Protein AF-A0A7S2AKZ2-F1 (afdb_monomer)

Organism: NCBI:txid327968

pLDDT: mean 76.9, std 21.99, range [32.88, 98.56]

Secondary structure (DSSP, 8-state):
----PPPPPPPPP--------THHHHHHHHHHHHHHHHHHHHHHTT--S-------------HHHHHHHHHHHHHHHHHHHHHHHHHTT--HHHHHT---TTS--HHHHHHHHTT-PPPP--TTHHHHHHHHSTTHHHHHHTSTT--HHHHHHHHHHHHHHHHHT-SSPPTTHHHHHHHHHHTHIIIIISS-TTTHHHHH-SS-SSSEEHHHHHHHH-HHHHHHHHHHHHHH-SS-SSEE-HHHHHHHHHHHHHHHHH-GGG-SS-TT--HHHHHHHHHTTTS---PPP----HHHHHHHHHHHHHHHHHHHHHHHHHHGGGSSS-----------------

Radius of gyration: 33.52 Å; Cα contacts (8 Å, |Δi|>4): 260; chains: 1; bounding box: 117×99×99 Å

Mean predicted aligned error: 13.99 Å

InterPro domains:
  IPR002048 EF-hand domain [PS50222] (228-255)
  IPR002048 EF-hand domain [SM00054] (192-220)
  IPR002048 EF-hand domain [SM00054] (224-252)
  IPR011992 EF-hand domain pair [SSF47473] (196-253)
  IPR018247 EF-Hand 1, calcium-binding site [PS00018] (233-245)

Structure (mmCIF, N/CA/C/O backbone):
data_AF-A0A7S2AKZ2-F1
#
_entry.id   AF-A0A7S2AKZ2-F1
#
loop_
_atom_site.group_PDB
_atom_site.id
_atom_site.type_symbol
_atom_site.label_atom_id
_atom_site.label_alt_id
_atom_site.label_comp_id
_atom_site.label_asym_id
_atom_site.label_entity_id
_atom_site.label_seq_id
_atom_site.pdbx_PDB_ins_code
_atom_site.Cartn_x
_atom_site.Cartn_y
_atom_site.Cartn_z
_atom_site.occupancy
_atom_site.B_iso_or_equiv
_atom_site.auth_seq_id
_atom_site.auth_comp_id
_atom_site.auth_asym_id
_atom_site.auth_atom_id
_atom_site.pdbx_PDB_model_num
ATOM 1 N N . GLU A 1 1 ? 21.489 29.785 37.209 1.00 46.41 1 GLU A N 1
ATOM 2 C CA . GLU A 1 1 ? 22.166 29.679 35.900 1.00 46.41 1 GLU A CA 1
ATOM 3 C C . GLU A 1 1 ? 21.163 29.956 34.793 1.00 46.41 1 GLU A C 1
ATOM 5 O O . GLU A 1 1 ? 20.284 29.138 34.561 1.00 46.41 1 GLU A O 1
ATOM 10 N N . SER A 1 2 ? 21.226 31.135 34.171 1.00 36.41 2 SER A N 1
ATOM 11 C CA . SER A 1 2 ? 20.468 31.408 32.947 1.00 36.41 2 SER A CA 1
ATOM 12 C C . SER A 1 2 ? 21.233 30.811 31.769 1.00 36.41 2 SER A C 1
ATOM 14 O O . SER A 1 2 ? 22.384 31.179 31.531 1.00 36.41 2 SER A O 1
ATOM 16 N N . GLN A 1 3 ? 20.619 29.871 31.058 1.00 48.78 3 GLN A N 1
ATOM 17 C CA . GLN A 1 3 ? 21.220 29.250 29.884 1.00 48.78 3 GLN A CA 1
ATOM 18 C C . GLN A 1 3 ? 21.248 30.255 28.724 1.00 48.78 3 GLN A C 1
ATOM 20 O O . GLN A 1 3 ? 20.207 30.691 28.237 1.00 48.78 3 GLN A O 1
ATOM 25 N N . ASN A 1 4 ? 22.460 30.627 28.308 1.00 50.19 4 ASN A N 1
ATOM 26 C CA . ASN A 1 4 ? 22.728 31.342 27.064 1.00 50.19 4 ASN A CA 1
ATOM 27 C C . ASN A 1 4 ? 22.433 30.407 25.887 1.00 50.19 4 ASN A C 1
ATOM 29 O O . ASN A 1 4 ? 23.239 29.527 25.582 1.00 50.19 4 ASN A O 1
ATOM 33 N N . LEU A 1 5 ? 21.291 30.595 25.227 1.00 56.09 5 LEU A N 1
ATOM 34 C CA . LEU A 1 5 ? 21.043 29.995 23.920 1.00 56.09 5 LEU A CA 1
ATOM 35 C C . LEU A 1 5 ? 21.721 30.839 22.827 1.00 56.09 5 LEU A C 1
ATOM 37 O O . LEU A 1 5 ? 21.679 32.072 22.898 1.00 56.09 5 LEU A O 1
ATOM 41 N N . PRO A 1 6 ? 22.360 30.205 21.829 1.00 59.66 6 PRO A N 1
ATOM 42 C CA . PRO A 1 6 ? 22.977 30.913 20.716 1.00 59.66 6 PRO A CA 1
ATOM 43 C C . PRO A 1 6 ? 21.916 31.608 19.841 1.00 59.66 6 PRO A C 1
ATOM 45 O O . PRO A 1 6 ? 20.784 31.126 19.743 1.00 59.66 6 PRO A O 1
ATOM 48 N N . PRO A 1 7 ? 22.266 32.736 19.196 1.00 64.88 7 PRO A N 1
ATOM 49 C CA . PRO A 1 7 ? 21.349 33.454 18.321 1.00 64.88 7 PRO A CA 1
ATOM 50 C C . PRO A 1 7 ? 20.981 32.614 17.085 1.00 64.88 7 PRO A C 1
ATOM 52 O O . PRO A 1 7 ? 21.803 31.822 16.611 1.00 64.88 7 PRO A O 1
ATOM 55 N N . PRO A 1 8 ? 19.762 32.790 16.544 1.00 58.50 8 PRO A N 1
ATOM 56 C CA . PRO A 1 8 ? 19.315 32.073 15.358 1.00 58.50 8 PRO A CA 1
ATOM 57 C C . PRO A 1 8 ? 20.174 32.428 14.131 1.00 58.50 8 PRO A C 1
ATOM 59 O O . PRO A 1 8 ? 20.676 33.553 14.031 1.00 58.50 8 PRO A O 1
ATOM 62 N N . PRO A 1 9 ? 20.347 31.487 13.186 1.00 59.38 9 PRO A N 1
ATOM 63 C CA . PRO A 1 9 ? 21.118 31.727 11.975 1.00 59.38 9 PRO A CA 1
ATOM 64 C C . PRO A 1 9 ? 20.458 32.797 11.085 1.00 59.38 9 PRO A C 1
ATOM 66 O O . PRO A 1 9 ? 19.234 32.953 11.098 1.00 59.38 9 PRO A O 1
ATOM 69 N N . PRO A 1 10 ? 21.254 33.541 10.296 1.00 55.78 10 PRO A N 1
ATOM 70 C CA . PRO A 1 10 ? 20.742 34.570 9.400 1.00 55.78 10 PRO A CA 1
ATOM 71 C C . PRO A 1 10 ? 19.879 33.962 8.286 1.00 55.78 10 PRO A C 1
ATOM 73 O O . PRO A 1 10 ? 20.243 32.951 7.685 1.00 55.78 10 PRO A O 1
ATOM 76 N N . ASN A 1 11 ? 18.746 34.614 8.003 1.00 50.28 11 ASN A N 1
ATOM 77 C CA . ASN A 1 11 ? 17.820 34.255 6.929 1.00 50.28 11 ASN A CA 1
ATOM 78 C C . ASN A 1 11 ? 18.554 34.111 5.588 1.00 50.28 11 ASN A C 1
ATOM 80 O O . ASN A 1 11 ? 19.129 35.074 5.075 1.00 50.28 11 ASN A O 1
ATOM 84 N N . LEU A 1 12 ? 18.499 32.911 5.008 1.00 51.00 12 LEU A N 1
ATOM 85 C CA . LEU A 1 12 ? 18.912 32.674 3.629 1.00 51.00 12 LEU A CA 1
ATOM 86 C C . LEU A 1 12 ? 17.917 33.352 2.669 1.00 51.00 12 LEU A C 1
ATOM 88 O O . LEU A 1 12 ? 16.710 33.323 2.921 1.00 51.00 12 LEU A O 1
ATOM 92 N N . PRO A 1 13 ? 18.393 33.962 1.568 1.00 41.06 13 PRO A N 1
ATOM 93 C CA . PRO A 1 13 ? 17.526 34.633 0.611 1.00 41.06 13 PRO A CA 1
ATOM 94 C C . PRO A 1 13 ? 16.577 33.633 -0.057 1.00 41.06 13 PRO A C 1
ATOM 96 O O . PRO A 1 13 ? 17.005 32.605 -0.588 1.00 41.06 13 PRO A O 1
ATOM 99 N N . SER A 1 14 ? 15.284 33.960 -0.041 1.00 38.94 14 SER A N 1
ATOM 100 C CA . SER A 1 14 ? 14.228 33.231 -0.738 1.00 38.94 14 SER A CA 1
ATOM 101 C C . SER A 1 14 ? 14.559 33.145 -2.226 1.00 38.94 14 SER A C 1
ATOM 103 O O . SER A 1 14 ? 14.559 34.149 -2.941 1.00 38.94 14 SER A O 1
ATOM 105 N N . ARG A 1 15 ? 14.857 31.936 -2.693 1.00 34.75 15 ARG A N 1
ATOM 106 C CA . ARG A 1 15 ? 15.076 31.645 -4.107 1.00 34.75 15 ARG A CA 1
ATOM 107 C C . ARG A 1 15 ? 13.705 31.584 -4.782 1.00 34.75 15 ARG A C 1
ATOM 109 O O . ARG A 1 15 ? 12.921 30.689 -4.482 1.00 34.75 15 ARG A O 1
ATOM 116 N N . GLU A 1 16 ? 13.400 32.546 -5.650 1.00 35.00 16 GLU A N 1
ATOM 117 C CA . GLU A 1 16 ? 12.184 32.509 -6.469 1.00 35.00 16 GLU A CA 1
ATOM 118 C C . GLU A 1 16 ? 12.159 31.232 -7.333 1.00 35.00 16 GLU A C 1
ATOM 120 O O . GLU A 1 16 ? 13.166 30.915 -7.984 1.00 35.00 16 GLU A O 1
ATOM 125 N N . PRO A 1 17 ? 11.039 30.487 -7.373 1.00 39.09 17 PRO A N 1
ATOM 126 C CA . PRO A 1 17 ? 10.921 29.318 -8.226 1.00 39.09 17 PRO A CA 1
ATOM 127 C C . PRO A 1 17 ? 10.752 29.775 -9.677 1.00 39.09 17 PRO A C 1
ATOM 129 O O . PRO A 1 17 ? 9.689 30.214 -10.112 1.00 39.09 17 PRO A O 1
ATOM 132 N N . THR A 1 18 ? 11.831 29.657 -10.443 1.00 38.34 18 THR A N 1
ATOM 133 C CA . THR A 1 18 ? 11.814 29.801 -11.897 1.00 38.34 18 THR A CA 1
ATOM 134 C C . THR A 1 18 ? 11.277 28.512 -12.523 1.00 38.34 18 THR A C 1
ATOM 136 O O . THR A 1 18 ? 11.811 27.430 -12.304 1.00 38.34 18 THR A O 1
ATOM 139 N N . HIS A 1 19 ? 10.215 28.660 -13.321 1.00 37.34 19 HIS A N 1
ATOM 140 C CA . HIS A 1 19 ? 9.590 27.653 -14.187 1.00 37.34 19 HIS A CA 1
ATOM 141 C C . HIS A 1 19 ? 9.007 26.400 -13.509 1.00 37.34 19 HIS A C 1
ATOM 143 O O . HIS A 1 19 ? 9.625 25.341 -13.435 1.00 37.34 19 HIS A O 1
ATOM 149 N N . THR A 1 20 ? 7.719 26.471 -13.168 1.00 36.19 20 THR A N 1
ATOM 150 C CA . THR A 1 20 ? 6.851 25.289 -13.103 1.00 36.19 20 THR A CA 1
ATOM 151 C C . THR A 1 20 ? 6.686 24.694 -14.510 1.00 36.19 20 THR A C 1
ATOM 153 O O . THR A 1 20 ? 6.258 25.398 -15.429 1.00 36.19 20 THR A O 1
ATOM 156 N N . PRO A 1 21 ? 7.006 23.406 -14.737 1.00 40.59 21 PRO A N 1
ATOM 157 C CA . PRO A 1 21 ? 6.789 22.794 -16.036 1.00 40.59 21 PRO A CA 1
ATOM 158 C C . PRO A 1 21 ? 5.290 22.534 -16.224 1.00 40.59 21 PRO A C 1
ATOM 160 O O . PRO A 1 21 ? 4.648 21.856 -15.423 1.00 40.59 21 PRO A O 1
ATOM 163 N N . PHE A 1 22 ? 4.747 23.042 -17.330 1.00 32.88 22 PHE A N 1
ATOM 164 C CA . PHE A 1 22 ? 3.360 22.864 -17.791 1.00 32.88 22 PHE A CA 1
ATOM 165 C C . PHE A 1 22 ? 2.876 21.390 -17.793 1.00 32.88 22 PHE A C 1
ATOM 167 O O . PHE A 1 22 ? 1.675 21.135 -17.771 1.00 32.88 22 PHE A O 1
ATOM 174 N N . MET A 1 23 ? 3.796 20.414 -17.782 1.00 35.03 23 MET A N 1
ATOM 175 C CA . MET A 1 23 ? 3.503 18.973 -17.729 1.00 35.03 23 MET A CA 1
ATOM 176 C C . MET A 1 23 ? 2.947 18.483 -16.382 1.00 35.03 23 MET A C 1
ATOM 178 O O . MET A 1 23 ? 2.150 17.549 -16.367 1.00 35.03 23 MET A O 1
ATOM 182 N N . THR A 1 24 ? 3.312 19.098 -15.254 1.00 40.09 24 THR A N 1
ATOM 183 C CA . THR A 1 24 ? 2.878 18.634 -13.922 1.00 40.09 24 THR A CA 1
ATOM 184 C C . THR A 1 24 ? 1.382 18.855 -13.690 1.00 40.09 24 THR A C 1
ATOM 186 O O . THR A 1 24 ? 0.753 18.109 -12.948 1.00 40.09 24 THR A O 1
ATOM 189 N N . ILE A 1 25 ? 0.795 19.845 -14.367 1.00 39.22 25 ILE A N 1
ATOM 190 C CA . ILE A 1 25 ? -0.621 20.208 -14.230 1.00 39.22 25 ILE A CA 1
ATOM 191 C C . ILE A 1 25 ? -1.536 19.130 -14.840 1.00 39.22 25 ILE A C 1
ATOM 193 O O . ILE A 1 25 ? -2.585 18.836 -14.276 1.00 39.22 25 ILE A O 1
ATOM 197 N N . ARG A 1 26 ? -1.128 18.492 -15.946 1.00 39.91 26 ARG A N 1
ATOM 198 C CA . ARG A 1 26 ? -1.956 17.497 -16.658 1.00 39.91 26 ARG A CA 1
ATOM 199 C C . ARG A 1 26 ? -1.934 16.112 -16.007 1.00 39.91 26 ARG A C 1
ATOM 201 O O . ARG A 1 26 ? -2.972 15.488 -15.861 1.00 39.91 26 ARG A O 1
ATOM 208 N N . ILE A 1 27 ? -0.783 15.685 -15.476 1.00 41.81 27 ILE A N 1
ATOM 209 C CA . ILE A 1 27 ? -0.675 14.448 -14.671 1.00 41.81 27 ILE A CA 1
ATOM 210 C C . ILE A 1 27 ? -1.597 14.509 -13.450 1.00 41.81 27 ILE A C 1
ATOM 212 O O . ILE A 1 27 ? -2.225 13.523 -13.065 1.00 41.81 27 ILE A O 1
ATOM 216 N N . GLN A 1 28 ? -1.689 15.692 -12.848 1.00 46.81 28 GLN A N 1
ATOM 217 C CA . GLN A 1 28 ? -2.571 15.930 -11.719 1.00 46.81 28 GLN A CA 1
ATOM 218 C C . GLN A 1 28 ? -4.037 15.928 -12.123 1.00 46.81 28 GLN A C 1
ATOM 220 O O . GLN A 1 28 ? -4.838 15.451 -11.335 1.00 46.81 28 GLN A O 1
ATOM 225 N N . ALA A 1 29 ? -4.388 16.385 -13.327 1.00 42.72 29 ALA A N 1
ATOM 226 C CA . ALA A 1 29 ? -5.755 16.319 -13.835 1.00 42.72 29 ALA A CA 1
ATOM 227 C C . ALA A 1 29 ? -6.227 14.866 -14.013 1.00 42.72 29 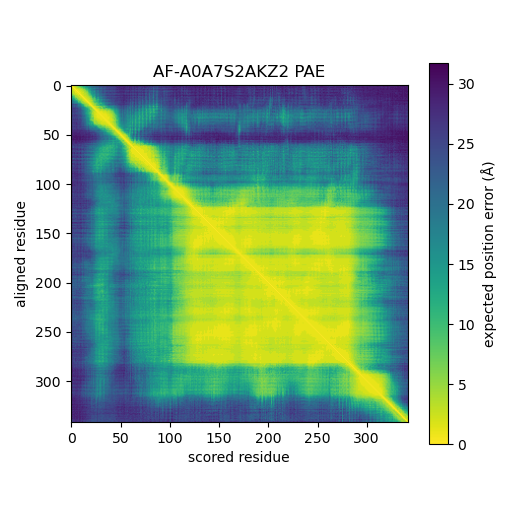ALA A C 1
ATOM 229 O O . ALA A 1 29 ? -7.249 14.516 -13.434 1.00 42.72 29 ALA A O 1
ATOM 230 N N . ALA A 1 30 ? -5.441 14.002 -14.665 1.00 43.38 30 ALA A N 1
ATOM 231 C CA . ALA A 1 30 ? -5.752 12.580 -14.856 1.00 43.38 30 ALA A CA 1
ATOM 232 C C . ALA A 1 30 ? -5.901 11.802 -13.534 1.00 43.38 30 ALA A C 1
ATOM 234 O O . ALA A 1 30 ? -6.875 11.083 -13.307 1.00 43.38 30 ALA A O 1
ATOM 235 N N . VAL A 1 31 ? -4.952 11.958 -12.604 1.00 48.06 31 VAL A N 1
ATOM 236 C CA . VAL A 1 31 ? -5.021 11.267 -11.303 1.00 48.06 31 VAL A CA 1
ATOM 237 C C . VAL A 1 31 ? -6.159 11.820 -10.462 1.00 48.06 31 VAL A C 1
ATOM 239 O O . VAL A 1 31 ? -6.907 11.052 -9.860 1.00 48.06 31 VAL A O 1
ATOM 242 N N . LYS A 1 32 ? -6.343 13.143 -10.468 1.00 48.34 32 LYS A N 1
ATOM 243 C CA . LYS A 1 32 ? -7.481 13.778 -9.817 1.00 48.34 32 LYS A CA 1
ATOM 244 C C . LYS A 1 32 ? -8.782 13.313 -10.449 1.00 48.34 32 LYS A C 1
ATOM 246 O O . LYS A 1 32 ? -9.699 13.072 -9.690 1.00 48.34 32 LYS A O 1
ATOM 251 N N . ALA A 1 33 ? -8.877 13.094 -11.757 1.00 45.31 33 ALA A N 1
ATOM 252 C CA . ALA A 1 33 ? -10.057 12.541 -12.416 1.00 45.31 33 ALA A CA 1
ATOM 253 C C . ALA A 1 33 ? -10.333 11.094 -11.979 1.00 45.31 33 ALA A C 1
ATOM 255 O O . ALA A 1 33 ? -11.455 10.791 -11.591 1.00 45.31 33 ALA A O 1
ATOM 256 N N . ALA A 1 34 ? -9.323 10.221 -11.925 1.00 46.84 34 ALA A N 1
ATOM 257 C CA . ALA A 1 34 ? -9.483 8.841 -11.454 1.00 46.84 34 ALA A CA 1
ATOM 258 C C . ALA A 1 34 ? -9.872 8.756 -9.961 1.00 46.84 34 ALA A C 1
ATOM 260 O O . ALA A 1 34 ? -10.745 7.972 -9.571 1.00 46.84 34 ALA A O 1
ATOM 261 N N . VAL A 1 35 ? -9.258 9.593 -9.117 1.00 48.19 35 VAL A N 1
ATOM 262 C CA . VAL A 1 35 ? -9.577 9.709 -7.684 1.00 48.19 35 VAL A CA 1
ATOM 263 C C . VAL A 1 35 ? -10.948 10.361 -7.487 1.00 48.19 35 VAL A C 1
ATOM 265 O O . VAL A 1 35 ? -11.751 9.866 -6.703 1.00 48.19 35 VAL A O 1
ATOM 268 N N . THR A 1 36 ? -11.265 11.417 -8.237 1.00 47.28 36 THR A N 1
ATOM 269 C CA . THR A 1 36 ? -12.548 12.135 -8.165 1.00 47.28 36 THR A CA 1
ATOM 270 C C . THR A 1 36 ? -13.684 11.273 -8.694 1.00 47.28 36 THR A C 1
ATOM 272 O O . THR A 1 36 ? -14.733 11.264 -8.074 1.00 47.28 36 THR A O 1
ATOM 275 N N . ALA A 1 37 ? -13.486 10.468 -9.740 1.00 45.72 37 ALA A N 1
ATOM 276 C CA . ALA A 1 37 ? -14.465 9.479 -10.191 1.00 45.72 37 ALA A CA 1
ATOM 277 C C . ALA A 1 37 ? -14.724 8.424 -9.104 1.00 45.72 37 ALA A C 1
ATOM 279 O O . ALA A 1 37 ? -15.875 8.095 -8.828 1.00 45.72 37 ALA A O 1
ATOM 280 N N . SER A 1 38 ? -13.673 7.967 -8.413 1.00 45.75 38 SER A N 1
ATOM 281 C CA . SER A 1 38 ? -13.802 7.033 -7.284 1.00 45.75 38 SER A CA 1
ATOM 282 C C . SER A 1 38 ? -14.542 7.651 -6.083 1.00 45.75 38 SER A C 1
ATOM 284 O O . SER A 1 38 ? -15.278 6.949 -5.393 1.00 45.75 38 SER A O 1
ATOM 286 N N . VAL A 1 39 ? -14.385 8.959 -5.842 1.00 44.19 39 VAL A N 1
ATOM 287 C CA . VAL A 1 39 ? -15.055 9.703 -4.756 1.00 44.19 39 VAL A CA 1
ATOM 288 C C . VAL A 1 39 ? -16.489 10.117 -5.132 1.00 44.19 39 VAL A C 1
ATOM 290 O O . VAL A 1 39 ? -17.394 10.003 -4.309 1.00 44.19 39 VAL A O 1
ATOM 293 N N . LEU A 1 40 ? -16.737 1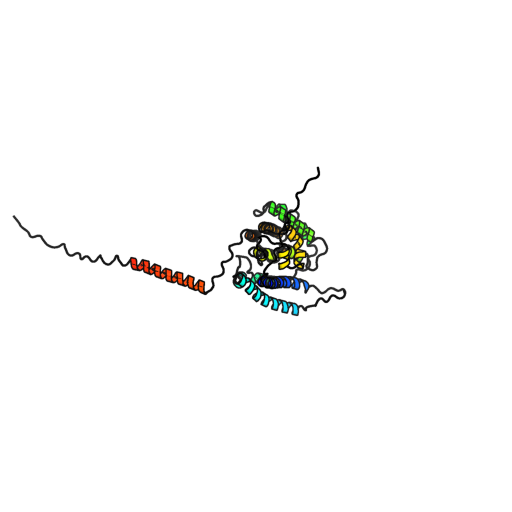0.549 -6.372 1.00 40.59 40 LEU A N 1
ATOM 294 C CA . LEU A 1 40 ? -18.054 10.962 -6.879 1.00 40.59 40 LEU A CA 1
ATOM 295 C C . LEU A 1 40 ? -19.011 9.777 -7.019 1.00 40.59 40 LEU A C 1
ATOM 297 O O . LEU A 1 40 ? -20.172 9.899 -6.631 1.00 40.59 40 LEU A O 1
ATOM 301 N N . LEU A 1 41 ? -18.527 8.615 -7.473 1.00 42.00 41 LEU A N 1
ATOM 302 C CA . LEU A 1 41 ? -19.317 7.377 -7.478 1.00 42.00 41 LEU A CA 1
ATOM 303 C C . LEU A 1 41 ? -19.755 6.966 -6.059 1.00 42.00 41 LEU A C 1
ATOM 305 O O . LEU A 1 41 ? -20.794 6.329 -5.900 1.00 42.00 41 LEU A O 1
ATOM 309 N N . GLY A 1 42 ? -19.014 7.382 -5.025 1.00 43.19 42 GLY A N 1
ATOM 310 C CA . GLY A 1 42 ? -19.407 7.215 -3.626 1.00 43.19 42 GLY A CA 1
ATOM 311 C C . GLY A 1 42 ? -20.515 8.172 -3.160 1.00 43.19 42 GLY A C 1
ATOM 312 O O . GLY A 1 42 ? -21.326 7.793 -2.321 1.00 43.19 42 GLY A O 1
ATOM 313 N N . ASN A 1 43 ? -20.599 9.387 -3.711 1.00 39.09 43 ASN A N 1
ATOM 314 C CA . ASN A 1 43 ? -21.532 10.422 -3.239 1.00 39.09 43 ASN A CA 1
ATOM 315 C C . ASN A 1 43 ? -22.916 10.387 -3.915 1.00 39.09 43 ASN A C 1
ATOM 317 O O . ASN A 1 43 ? -23.883 10.871 -3.331 1.00 39.09 43 ASN A O 1
ATOM 321 N N . ILE A 1 44 ? -23.045 9.825 -5.122 1.00 41.69 44 ILE A N 1
ATOM 322 C CA . ILE A 1 44 ? -24.301 9.877 -5.901 1.00 41.69 44 ILE A CA 1
ATOM 323 C C . ILE A 1 44 ? -25.289 8.753 -5.523 1.00 41.69 44 ILE A C 1
ATOM 325 O O . ILE A 1 44 ? -26.494 8.903 -5.702 1.00 41.69 44 ILE A O 1
ATOM 329 N N . LEU A 1 45 ? -24.829 7.648 -4.926 1.00 41.72 45 LEU A N 1
ATOM 330 C CA . LEU A 1 45 ? -25.662 6.459 -4.668 1.00 41.72 45 LEU A CA 1
ATOM 331 C C . LEU A 1 45 ? -26.358 6.427 -3.288 1.00 41.72 45 LEU A C 1
ATOM 333 O O . LEU A 1 45 ? -26.840 5.374 -2.876 1.00 41.72 45 LEU A O 1
ATOM 337 N N . GLY A 1 46 ? -26.420 7.553 -2.565 1.00 41.16 46 GLY A N 1
ATOM 338 C CA . GLY A 1 46 ? -26.916 7.610 -1.178 1.00 41.16 46 GLY A CA 1
ATOM 339 C C . GLY A 1 46 ? -28.116 8.521 -0.895 1.00 41.16 46 GLY A C 1
ATOM 340 O O . GLY A 1 46 ? -28.468 8.681 0.272 1.00 41.16 46 GLY A O 1
ATOM 341 N N . SER A 1 47 ? -28.747 9.141 -1.898 1.00 38.84 47 SER A N 1
ATOM 342 C CA . SER A 1 47 ? -29.882 10.048 -1.661 1.00 38.84 47 SER A CA 1
ATOM 343 C C . SER A 1 47 ? -31.219 9.332 -1.852 1.00 38.84 47 SER A C 1
ATOM 345 O O . SER A 1 47 ? -31.783 9.351 -2.935 1.00 38.84 47 SER A O 1
ATOM 347 N N . ASP A 1 48 ? -31.693 8.687 -0.786 1.00 42.72 48 ASP A N 1
ATOM 348 C CA . ASP A 1 48 ? -33.124 8.485 -0.525 1.00 42.72 48 ASP A CA 1
ATOM 349 C C . ASP A 1 48 ? -33.332 8.211 0.975 1.00 42.72 48 ASP A C 1
ATOM 351 O O . ASP A 1 48 ? -33.358 7.067 1.426 1.00 42.72 48 ASP A O 1
ATOM 355 N N . ALA A 1 49 ? -33.439 9.284 1.770 1.00 40.00 49 ALA A N 1
ATOM 356 C CA . ALA A 1 49 ? -34.106 9.283 3.079 1.00 40.00 49 ALA A CA 1
ATOM 357 C C . ALA A 1 49 ? -34.305 10.721 3.611 1.00 40.00 49 ALA A C 1
ATOM 359 O O . ALA A 1 49 ? -33.433 11.285 4.262 1.00 40.00 49 ALA A O 1
ATOM 360 N N . ASN A 1 50 ? -35.481 11.281 3.316 1.00 44.09 50 ASN A N 1
ATOM 361 C CA . ASN A 1 50 ? -36.269 12.283 4.054 1.00 44.09 50 ASN A CA 1
ATOM 362 C C . ASN A 1 50 ? -35.578 13.267 5.024 1.00 44.09 50 ASN A C 1
ATOM 364 O O . ASN A 1 50 ? -35.208 12.900 6.137 1.00 44.09 50 ASN A O 1
ATOM 368 N N . GLY A 1 51 ? -35.677 14.562 4.703 1.00 39.00 51 GLY A N 1
ATOM 369 C CA . GLY A 1 51 ? -35.703 15.637 5.703 1.00 39.00 51 GLY A CA 1
ATOM 370 C C . GLY A 1 51 ? -35.113 16.949 5.200 1.00 39.00 51 GLY A C 1
ATOM 371 O O . GLY A 1 51 ? -33.919 17.025 4.950 1.00 39.00 51 GLY A O 1
ATOM 372 N N . ALA A 1 52 ? -35.962 17.965 5.057 1.00 43.66 52 ALA A N 1
ATOM 373 C CA . ALA A 1 52 ? -35.650 19.283 4.513 1.00 43.66 52 ALA A CA 1
ATOM 374 C C . ALA A 1 52 ? -34.448 19.972 5.187 1.00 43.66 52 ALA A C 1
ATOM 376 O O . ALA A 1 52 ? -34.439 20.151 6.405 1.00 43.66 52 ALA A O 1
ATOM 377 N N . VAL A 1 53 ? -33.490 20.421 4.371 1.00 36.16 53 VAL A N 1
ATOM 378 C CA . VAL A 1 53 ? -32.506 21.454 4.718 1.00 36.16 53 VAL A CA 1
ATOM 379 C C . VAL A 1 53 ? -32.330 22.360 3.497 1.00 36.16 53 VAL A C 1
ATOM 381 O O . VAL A 1 53 ? -32.135 21.872 2.385 1.00 36.16 53 VAL A O 1
ATOM 384 N N . ASP A 1 54 ? -32.464 23.663 3.732 1.00 37.03 54 ASP A N 1
ATOM 385 C CA . ASP A 1 54 ? -32.428 24.741 2.745 1.00 37.03 54 ASP A CA 1
ATOM 386 C C . ASP A 1 54 ? -31.071 24.914 2.037 1.00 37.03 54 ASP A C 1
ATOM 388 O O . ASP A 1 54 ? -30.002 24.745 2.624 1.00 37.03 54 ASP A O 1
ATOM 392 N N . GLU A 1 55 ? -31.185 25.301 0.762 1.00 42.44 55 GLU A N 1
ATOM 393 C CA . GLU A 1 55 ? -30.270 26.089 -0.079 1.00 42.44 55 GLU A CA 1
ATOM 394 C C . GLU A 1 55 ? -28.757 26.064 0.230 1.00 42.44 55 GLU A C 1
ATOM 396 O O . GLU A 1 55 ? -28.162 27.008 0.745 1.00 42.44 55 GLU A O 1
ATOM 401 N N . LEU A 1 56 ? -28.082 25.049 -0.311 1.00 35.91 56 LEU A N 1
ATOM 402 C CA . LEU A 1 56 ? -26.876 25.280 -1.108 1.00 35.91 56 LEU A CA 1
ATOM 403 C C . LEU A 1 56 ? -27.015 24.448 -2.382 1.00 35.91 56 LEU A C 1
ATOM 405 O O . LEU A 1 56 ? -27.296 23.254 -2.307 1.00 35.91 56 LEU A O 1
ATOM 409 N N . SER A 1 57 ? -26.868 25.081 -3.547 1.00 38.94 57 SER A N 1
ATOM 410 C CA . SER A 1 57 ? -27.059 24.458 -4.859 1.00 38.94 57 SER A CA 1
ATOM 411 C C . SER A 1 57 ? -26.041 23.335 -5.103 1.00 38.94 57 SER A C 1
ATOM 413 O O . SER A 1 57 ? -24.997 23.538 -5.725 1.00 38.94 57 SER A O 1
ATOM 415 N N . LEU A 1 58 ? -26.337 22.136 -4.609 1.00 39.16 58 LEU A N 1
ATOM 416 C CA . LEU A 1 58 ? -25.693 20.910 -5.042 1.00 39.16 58 LEU A CA 1
ATOM 417 C C . LEU A 1 58 ? -26.404 20.482 -6.324 1.00 39.16 58 LEU A C 1
ATOM 419 O O . LEU A 1 58 ? -27.584 20.133 -6.306 1.00 39.16 58 LEU A O 1
ATOM 423 N N . VAL A 1 59 ? -25.702 20.564 -7.450 1.00 41.19 59 VAL A N 1
ATOM 424 C CA . VAL A 1 59 ? -26.200 20.070 -8.734 1.00 41.19 59 VAL A CA 1
ATOM 425 C C . VAL A 1 59 ? -26.496 18.577 -8.574 1.00 41.19 59 VAL A C 1
ATOM 427 O O . VAL A 1 59 ? -25.577 17.769 -8.451 1.00 41.19 59 VAL A O 1
ATOM 430 N N . GLN A 1 60 ? -27.778 18.206 -8.544 1.00 44.69 60 GLN 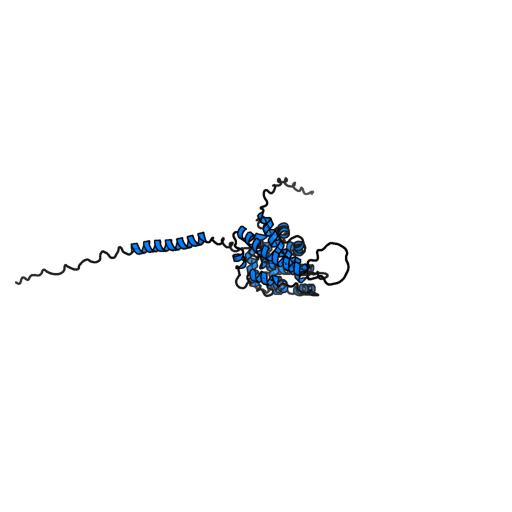A N 1
ATOM 431 C CA . GLN A 1 60 ? -28.202 16.814 -8.660 1.00 44.69 60 GLN A CA 1
ATOM 432 C C . GLN A 1 60 ? -27.923 16.360 -10.094 1.00 44.69 60 GLN A C 1
ATOM 434 O O . GLN A 1 60 ? -28.743 16.533 -10.993 1.00 44.69 60 GLN A O 1
ATOM 439 N N . MET A 1 61 ? -26.736 15.805 -10.324 1.00 46.50 61 MET A N 1
ATOM 440 C CA . MET A 1 61 ? -26.490 15.026 -11.530 1.00 46.50 61 MET A CA 1
ATOM 441 C C . MET A 1 61 ? -27.327 13.751 -11.468 1.00 46.50 61 MET A C 1
ATOM 443 O O . MET A 1 61 ? -27.299 13.023 -10.476 1.00 46.50 61 MET A O 1
ATOM 447 N N . SER A 1 62 ? -28.070 13.470 -12.538 1.00 65.56 62 SER A N 1
ATOM 448 C CA . SER A 1 62 ? -28.759 12.185 -12.663 1.00 65.56 62 SER A CA 1
ATOM 449 C C . SER A 1 62 ? -27.741 11.045 -12.767 1.00 65.56 62 SER A C 1
ATOM 451 O O . SER A 1 62 ? -26.646 11.233 -13.299 1.00 65.56 62 SER A O 1
ATOM 453 N N . ALA A 1 63 ? -28.108 9.843 -12.313 1.00 49.50 63 ALA A N 1
ATOM 454 C CA . ALA A 1 63 ? -27.252 8.660 -12.433 1.00 49.50 63 ALA A CA 1
ATOM 455 C C . ALA A 1 63 ? -26.799 8.408 -13.886 1.00 49.50 63 ALA A C 1
ATOM 457 O O . ALA A 1 63 ? -25.647 8.058 -14.115 1.00 49.50 63 ALA A O 1
ATOM 458 N N . ALA A 1 64 ? -27.668 8.680 -14.866 1.00 51.19 64 ALA A N 1
ATOM 459 C CA . ALA A 1 64 ? -27.343 8.572 -16.288 1.00 51.19 64 ALA A CA 1
ATOM 460 C C . ALA A 1 64 ? -26.295 9.604 -16.740 1.00 51.19 64 ALA A C 1
ATOM 462 O O . ALA A 1 64 ? -25.411 9.291 -17.532 1.00 51.19 64 ALA A O 1
ATOM 463 N N . GLN A 1 65 ? -26.364 10.829 -16.216 1.00 57.47 65 GLN A N 1
ATOM 464 C CA . GLN A 1 65 ? -25.395 11.881 -16.519 1.00 57.47 65 GLN A CA 1
ATOM 465 C C . GLN A 1 65 ? -24.045 11.617 -15.839 1.00 57.47 65 GLN A C 1
ATOM 467 O O . GLN A 1 65 ? -23.006 11.856 -16.444 1.00 57.47 65 GLN A O 1
ATOM 472 N N . ALA A 1 66 ? -24.056 11.048 -14.630 1.00 57.38 66 ALA A N 1
ATOM 473 C CA . ALA A 1 66 ? -22.851 10.570 -13.956 1.00 57.38 66 ALA A CA 1
ATOM 474 C C . ALA A 1 66 ? -22.202 9.391 -14.697 1.00 57.38 66 ALA A C 1
ATOM 476 O O . ALA A 1 66 ? -20.982 9.339 -14.808 1.00 57.38 66 ALA A O 1
ATOM 477 N N . GLU A 1 67 ? -22.998 8.469 -15.241 1.00 57.84 67 GLU A N 1
ATOM 478 C CA . GLU A 1 67 ? -22.499 7.351 -16.047 1.00 57.84 67 GLU A CA 1
ATOM 479 C C . GLU A 1 67 ? -21.913 7.829 -17.386 1.00 57.84 67 GLU A C 1
ATOM 481 O O . GLU A 1 67 ? -20.852 7.359 -17.798 1.00 57.84 67 GLU A O 1
ATOM 486 N N . GLN A 1 68 ? -22.546 8.815 -18.030 1.00 65.88 68 GLN A N 1
ATOM 487 C CA . GLN A 1 68 ? -22.048 9.423 -19.263 1.00 65.88 68 GLN A CA 1
ATOM 488 C C . GLN A 1 68 ? -20.759 10.229 -19.036 1.00 65.88 68 GLN A C 1
ATOM 490 O O . GLN A 1 68 ? -19.806 10.056 -19.794 1.00 65.88 68 GLN A O 1
ATOM 495 N N . GLU A 1 69 ? -20.687 11.053 -17.985 1.00 65.81 69 GLU A N 1
ATOM 496 C CA . GLU A 1 69 ? -19.445 11.745 -17.613 1.00 65.81 69 GLU A CA 1
ATOM 497 C C . GLU A 1 69 ? -18.351 10.758 -17.211 1.00 65.81 69 GLU A C 1
ATOM 499 O O . GLU A 1 69 ? -17.207 10.932 -17.615 1.00 65.81 69 GLU A O 1
ATOM 504 N N . ALA A 1 70 ? -18.677 9.690 -16.477 1.00 56.25 70 ALA A N 1
ATOM 505 C CA . ALA A 1 70 ? -17.706 8.658 -16.129 1.00 56.25 70 ALA A CA 1
ATOM 506 C C . ALA A 1 70 ? -17.166 7.934 -17.370 1.00 56.25 70 ALA A C 1
ATOM 508 O O . ALA A 1 70 ? -15.979 7.619 -17.408 1.00 56.25 70 ALA A O 1
ATOM 509 N N . ALA A 1 71 ? -18.001 7.679 -18.384 1.00 63.78 71 ALA A N 1
ATOM 510 C CA . ALA A 1 71 ? -17.566 7.101 -19.655 1.00 63.78 71 ALA A CA 1
ATOM 511 C C . ALA A 1 71 ? -16.657 8.062 -20.437 1.00 63.78 71 ALA A C 1
ATOM 513 O O . ALA A 1 71 ? -15.606 7.648 -20.917 1.00 63.78 71 ALA A O 1
ATOM 514 N N . GLN A 1 72 ? -17.014 9.345 -20.495 1.00 66.12 72 GLN A N 1
ATOM 515 C CA . GLN A 1 72 ? -16.234 10.369 -21.191 1.00 66.12 72 GLN A CA 1
ATOM 516 C C . GLN A 1 72 ? -14.889 10.642 -20.496 1.00 66.12 72 GLN A C 1
ATOM 518 O O . GLN A 1 72 ? -13.850 10.665 -21.149 1.00 66.12 72 GLN A O 1
ATOM 523 N N . LEU A 1 73 ? -14.886 10.720 -19.160 1.00 57.81 73 LEU A N 1
ATOM 524 C CA . LEU A 1 73 ? -13.675 10.779 -18.338 1.00 57.81 73 LEU A CA 1
ATOM 525 C C . LEU A 1 73 ? -12.808 9.532 -18.498 1.00 57.81 73 LEU A C 1
ATOM 527 O O . LEU A 1 73 ? -11.602 9.625 -18.326 1.00 57.81 73 LEU A O 1
ATOM 531 N N . ARG A 1 74 ? -13.386 8.363 -18.799 1.00 61.53 74 ARG A N 1
ATOM 532 C CA . ARG A 1 74 ? -12.620 7.131 -19.025 1.00 61.53 74 ARG A CA 1
ATOM 533 C C . ARG A 1 74 ? -11.819 7.200 -20.320 1.00 61.53 74 ARG A C 1
ATOM 535 O O . ARG A 1 74 ? -10.647 6.837 -20.300 1.00 61.53 74 ARG A O 1
ATOM 542 N N . ASP A 1 75 ? -12.439 7.684 -21.393 1.00 65.25 75 ASP A N 1
ATOM 543 C CA . ASP A 1 75 ? -11.781 7.862 -22.690 1.00 65.25 75 ASP A CA 1
ATOM 544 C C . ASP A 1 75 ? -10.718 8.975 -22.614 1.00 65.25 75 ASP A C 1
ATOM 546 O O . ASP A 1 75 ? -9.586 8.776 -23.052 1.00 65.25 75 ASP A O 1
ATOM 550 N N . GLU A 1 76 ? -11.025 10.104 -21.961 1.00 64.31 76 GLU A N 1
ATOM 551 C CA . GLU A 1 76 ? -10.048 11.181 -21.723 1.00 64.31 76 GLU A CA 1
ATOM 552 C C . GLU A 1 76 ? -8.902 10.740 -20.804 1.00 64.31 76 GLU A C 1
ATOM 554 O O . GLU A 1 76 ? -7.748 11.093 -21.041 1.00 64.31 76 GLU A O 1
ATOM 559 N N . LEU A 1 77 ? -9.191 9.938 -19.772 1.00 54.00 77 LEU A N 1
ATOM 560 C CA . LEU A 1 77 ? -8.170 9.379 -18.895 1.00 54.00 77 LEU A CA 1
ATOM 561 C C . LEU A 1 77 ? -7.263 8.422 -19.664 1.00 54.00 77 LEU A C 1
ATOM 563 O O . LEU A 1 77 ? -6.063 8.474 -19.446 1.00 54.00 77 LEU A O 1
ATOM 567 N N . ASP A 1 78 ? -7.780 7.571 -20.551 1.00 58.84 78 ASP A N 1
ATOM 568 C CA . ASP A 1 78 ? -6.943 6.669 -21.350 1.00 58.84 78 ASP A CA 1
ATOM 569 C C . ASP A 1 78 ? -5.973 7.453 -22.261 1.00 58.84 78 ASP A C 1
ATOM 571 O O . ASP A 1 78 ? -4.790 7.097 -22.334 1.00 58.84 78 ASP A O 1
ATOM 575 N N . ASP A 1 79 ? -6.428 8.553 -22.869 1.00 61.31 79 ASP A N 1
ATOM 576 C CA . ASP A 1 79 ? -5.598 9.443 -23.693 1.00 61.31 79 ASP A CA 1
ATOM 577 C C . ASP A 1 79 ? -4.592 10.259 -22.854 1.00 61.31 79 ASP A C 1
ATOM 579 O O . ASP A 1 79 ? -3.403 10.320 -23.184 1.00 61.31 79 ASP A O 1
ATOM 583 N N . GLU A 1 80 ? -5.002 10.836 -21.718 1.00 58.62 80 GLU A N 1
ATOM 584 C CA . GLU A 1 80 ? -4.085 11.578 -20.843 1.00 58.62 80 GLU A CA 1
ATOM 585 C C . GLU A 1 80 ? -3.067 10.654 -20.175 1.00 58.62 80 GLU A C 1
ATOM 587 O O . GLU A 1 80 ? -1.882 10.976 -20.106 1.00 58.62 80 GLU A O 1
ATOM 592 N N . LEU A 1 81 ? -3.486 9.482 -19.697 1.00 53.75 81 LEU A N 1
ATOM 593 C CA . LEU A 1 81 ? -2.597 8.494 -19.094 1.00 53.75 81 LEU A CA 1
ATOM 594 C C . LEU A 1 81 ? -1.577 8.002 -20.135 1.00 53.75 81 LEU A C 1
ATOM 596 O O . LEU A 1 81 ? -0.408 7.804 -19.789 1.00 53.75 81 LEU A O 1
ATOM 600 N N . ALA A 1 82 ? -1.975 7.873 -21.408 1.00 56.62 82 ALA A N 1
ATOM 601 C CA . ALA A 1 82 ? -1.059 7.631 -22.523 1.00 56.62 82 ALA A CA 1
ATOM 602 C C . ALA A 1 82 ? 0.012 8.724 -22.643 1.00 56.62 82 ALA A C 1
ATOM 604 O O . ALA A 1 82 ? 1.198 8.386 -22.671 1.00 56.62 82 ALA A O 1
ATOM 605 N N . ASP A 1 83 ? -0.373 9.999 -22.596 1.00 52.19 83 ASP A N 1
ATOM 606 C CA . ASP A 1 83 ? 0.541 11.146 -22.664 1.00 52.19 83 ASP A CA 1
ATOM 607 C C . ASP A 1 83 ? 1.458 11.270 -21.433 1.00 52.19 83 ASP A C 1
ATOM 609 O O . ASP A 1 83 ? 2.663 11.514 -21.565 1.00 52.19 83 ASP A O 1
ATOM 613 N N . VAL A 1 84 ? 0.928 11.062 -20.222 1.00 50.66 84 VAL A N 1
ATOM 614 C CA . VAL A 1 84 ? 1.701 11.064 -18.966 1.00 50.66 84 VAL A CA 1
ATOM 615 C C . VAL A 1 84 ? 2.785 9.997 -19.004 1.00 50.66 84 VAL A C 1
ATOM 617 O O . VAL A 1 84 ? 3.944 10.250 -18.640 1.00 50.66 84 VAL A O 1
ATOM 620 N N . PHE A 1 85 ? 2.416 8.794 -19.436 1.00 52.69 85 PHE A N 1
ATOM 621 C CA . PHE A 1 85 ? 3.361 7.704 -19.543 1.00 52.69 85 PHE A CA 1
ATOM 622 C C . PHE A 1 85 ? 4.369 7.982 -20.664 1.00 52.69 85 PHE A C 1
ATOM 624 O O . PHE A 1 85 ? 5.573 7.828 -20.416 1.00 52.69 85 PHE A O 1
ATOM 631 N N . ASP A 1 86 ? 3.950 8.483 -21.830 1.00 50.41 86 ASP A N 1
ATOM 632 C CA . ASP A 1 86 ? 4.859 8.803 -22.938 1.00 50.41 86 ASP A CA 1
ATOM 633 C C . ASP A 1 86 ? 5.863 9.912 -22.570 1.00 50.41 86 ASP A C 1
ATOM 635 O O . ASP A 1 86 ? 7.047 9.804 -22.919 1.00 50.41 86 ASP A O 1
ATOM 639 N N . ALA A 1 87 ? 5.459 10.908 -21.771 1.00 46.66 87 ALA A N 1
ATOM 640 C CA . ALA A 1 87 ? 6.337 11.948 -21.222 1.00 46.66 87 ALA A CA 1
ATOM 641 C C . ALA A 1 87 ? 7.417 11.381 -20.279 1.00 46.66 87 ALA A C 1
ATOM 643 O O . ALA A 1 87 ? 8.554 11.855 -20.265 1.00 46.66 87 ALA A O 1
ATOM 644 N N . HIS A 1 88 ? 7.108 10.299 -19.561 1.00 50.00 88 HIS A N 1
ATOM 645 C CA . HIS A 1 88 ? 8.074 9.539 -18.758 1.00 50.00 88 HIS A CA 1
ATOM 646 C C . HIS A 1 88 ? 8.843 8.489 -19.580 1.00 50.00 88 HIS A C 1
ATOM 648 O O . HIS A 1 88 ? 9.620 7.702 -19.032 1.00 50.00 88 HIS A O 1
ATOM 654 N N . GLY A 1 89 ? 8.649 8.458 -20.904 1.00 45.91 89 GLY A N 1
ATOM 655 C CA . GLY A 1 89 ? 9.251 7.482 -21.808 1.00 45.91 89 GLY A CA 1
ATOM 656 C C . GLY A 1 89 ? 8.707 6.062 -21.632 1.00 45.91 89 GLY A C 1
ATOM 657 O O . GLY A 1 89 ? 9.402 5.102 -21.974 1.00 45.91 89 GLY A O 1
ATOM 658 N N . ARG A 1 90 ? 7.500 5.916 -21.086 1.00 52.44 90 ARG A N 1
ATOM 659 C CA . ARG A 1 90 ? 6.823 4.646 -20.815 1.00 52.44 90 ARG A CA 1
ATOM 660 C C . ARG A 1 90 ? 5.573 4.573 -21.682 1.00 52.44 90 ARG A C 1
ATOM 662 O O . ARG A 1 90 ? 4.810 5.506 -21.750 1.00 52.44 90 ARG A O 1
ATOM 669 N N . ASN A 1 91 ? 5.325 3.459 -22.346 1.00 49.25 91 ASN A N 1
ATOM 670 C CA . ASN A 1 91 ? 4.078 3.315 -23.092 1.00 49.25 91 ASN A CA 1
ATOM 671 C C . ASN A 1 91 ? 2.984 2.848 -22.105 1.00 49.25 91 ASN A C 1
ATOM 673 O O . ASN A 1 91 ? 3.185 1.831 -21.433 1.00 49.25 91 ASN A O 1
ATOM 677 N N . ALA A 1 92 ? 1.854 3.555 -21.996 1.00 48.50 92 ALA A N 1
ATOM 678 C CA . ALA A 1 92 ? 0.753 3.200 -21.085 1.00 48.50 92 ALA A CA 1
ATOM 679 C C . ALA A 1 92 ? 0.281 1.750 -21.253 1.00 48.50 92 ALA A C 1
ATOM 681 O O . ALA A 1 92 ? 0.095 1.025 -20.277 1.00 48.50 92 ALA A O 1
ATOM 682 N N . THR A 1 93 ? 0.212 1.274 -22.498 1.00 51.84 93 THR A N 1
ATOM 683 C CA . THR A 1 93 ? -0.136 -0.109 -22.844 1.00 51.84 93 THR A CA 1
ATOM 684 C C . THR A 1 93 ? 0.849 -1.123 -22.255 1.00 51.84 93 THR A C 1
ATOM 686 O O . THR A 1 93 ? 0.450 -2.211 -21.851 1.00 51.84 93 THR A O 1
ATOM 689 N N . SER A 1 94 ? 2.140 -0.785 -22.165 1.00 49.59 94 SER A N 1
ATOM 690 C CA . SER A 1 94 ? 3.151 -1.652 -21.548 1.00 49.59 94 SER A CA 1
ATOM 691 C C . SER A 1 94 ? 3.047 -1.702 -20.027 1.00 49.59 94 SER A C 1
ATOM 693 O O . SER A 1 94 ? 3.315 -2.750 -19.454 1.00 49.59 94 SER A O 1
ATOM 695 N N . LEU A 1 95 ? 2.608 -0.618 -19.386 1.00 50.31 95 LEU A N 1
ATOM 696 C CA . LEU A 1 95 ? 2.387 -0.573 -17.941 1.00 50.31 95 LEU A CA 1
ATOM 697 C C . LEU A 1 95 ? 1.085 -1.286 -17.555 1.00 50.31 95 LEU A C 1
ATOM 699 O O . LEU A 1 95 ? 1.079 -2.084 -16.622 1.00 50.31 95 LEU A O 1
ATOM 703 N N . LEU A 1 96 ? 0.038 -1.128 -18.370 1.00 52.09 96 LEU A N 1
ATOM 704 C CA . LEU A 1 96 ? -1.206 -1.891 -18.263 1.00 52.09 96 LEU A CA 1
ATOM 705 C C . LEU A 1 96 ? -0.993 -3.409 -18.430 1.00 52.09 96 LEU A C 1
ATOM 707 O O . LEU A 1 96 ? -1.723 -4.207 -17.839 1.00 52.09 96 LEU A O 1
ATOM 711 N N . ALA A 1 97 ? 0.023 -3.801 -19.209 1.00 53.22 97 ALA A N 1
ATOM 712 C CA . ALA A 1 97 ? 0.403 -5.188 -19.474 1.00 53.22 97 ALA A CA 1
ATOM 713 C C . ALA A 1 97 ? 1.444 -5.769 -18.496 1.00 53.22 97 ALA A C 1
ATOM 715 O O . ALA A 1 97 ? 1.748 -6.961 -18.588 1.00 53.22 97 ALA A O 1
ATOM 716 N N . LEU A 1 98 ? 1.990 -4.980 -17.559 1.00 52.28 98 LEU A N 1
ATOM 717 C CA . LEU A 1 98 ? 2.877 -5.478 -16.499 1.00 52.28 98 LEU A CA 1
ATOM 718 C C . LEU A 1 98 ? 2.059 -6.258 -15.456 1.00 52.28 98 LEU A C 1
ATOM 720 O O . LEU A 1 98 ? 1.834 -5.812 -14.335 1.00 52.28 98 LEU A O 1
ATOM 724 N N . GLY A 1 99 ? 1.607 -7.453 -15.826 1.00 48.50 99 GLY A N 1
ATOM 725 C CA . GLY A 1 99 ? 1.103 -8.438 -14.879 1.00 48.50 99 GLY A CA 1
ATOM 726 C C . GLY A 1 99 ? 2.277 -9.064 -14.134 1.00 48.50 99 GLY A C 1
ATOM 727 O O . GLY A 1 99 ? 3.100 -9.759 -14.729 1.00 48.50 99 GLY A O 1
ATOM 728 N N . LEU A 1 100 ? 2.375 -8.834 -12.826 1.00 50.03 100 LEU A N 1
ATOM 729 C CA . LEU A 1 100 ? 3.223 -9.679 -11.988 1.00 50.03 100 LEU A CA 1
ATOM 730 C C . LEU A 1 100 ? 2.587 -11.077 -11.921 1.00 50.03 100 LEU A C 1
ATOM 732 O O . LEU A 1 100 ? 1.363 -11.161 -11.817 1.00 50.03 100 LEU A O 1
ATOM 736 N N . PRO A 1 101 ? 3.364 -12.175 -11.935 1.00 45.91 101 PRO A N 1
ATOM 737 C CA . PRO A 1 101 ? 2.810 -13.519 -11.800 1.00 45.91 101 PRO A CA 1
ATOM 738 C C . PRO A 1 101 ? 1.829 -13.622 -10.617 1.00 45.91 101 PRO A C 1
ATOM 740 O O . PRO A 1 101 ? 2.152 -13.299 -9.467 1.00 45.91 101 PRO A O 1
ATOM 743 N N . GLY A 1 102 ? 0.588 -14.013 -10.920 1.00 56.03 102 GLY A N 1
ATOM 744 C CA . GLY A 1 102 ? -0.518 -14.138 -9.966 1.00 56.03 102 GLY A CA 1
ATOM 745 C C . GLY A 1 102 ? -1.099 -12.821 -9.429 1.00 56.03 102 GLY A C 1
ATOM 746 O O . GLY A 1 102 ? -1.750 -12.851 -8.391 1.00 56.03 102 GLY A O 1
ATOM 747 N N . VAL A 1 103 ? -0.786 -11.661 -10.008 1.00 57.59 103 VAL A N 1
ATOM 748 C CA . VAL A 1 103 ? -1.497 -10.396 -9.748 1.00 57.59 103 VAL A CA 1
ATOM 749 C C . VAL A 1 103 ? -2.333 -10.098 -10.989 1.00 57.59 103 VAL A C 1
ATOM 751 O O . VAL A 1 103 ? -1.823 -10.219 -12.104 1.00 57.59 103 VAL A O 1
ATOM 754 N N . LYS A 1 104 ? -3.610 -9.734 -10.810 1.00 69.62 104 LYS A N 1
ATOM 755 C CA . LYS A 1 104 ? -4.480 -9.290 -11.914 1.00 69.62 104 LYS A CA 1
ATOM 756 C C . LYS A 1 104 ? -3.770 -8.178 -12.706 1.00 69.62 104 LYS A C 1
ATOM 758 O O . LYS A 1 104 ? -3.099 -7.339 -12.100 1.00 69.62 104 LYS A O 1
ATOM 763 N N . SER A 1 105 ? -3.891 -8.162 -14.037 1.00 70.81 105 SER A N 1
ATOM 764 C CA . SER A 1 105 ? -3.321 -7.065 -14.838 1.00 70.81 105 SER A CA 1
ATOM 765 C C . SER A 1 105 ? -3.930 -5.727 -14.407 1.00 70.81 105 SER A C 1
ATOM 767 O O . SER A 1 105 ? -5.039 -5.710 -13.878 1.00 70.81 105 SER A O 1
ATOM 769 N N . MET A 1 106 ? -3.257 -4.596 -14.631 1.00 66.50 106 MET A N 1
ATOM 770 C CA . MET A 1 106 ? -3.827 -3.289 -14.262 1.00 66.50 106 MET A CA 1
ATOM 771 C C . MET A 1 106 ? -5.162 -3.039 -14.985 1.00 66.50 106 MET A C 1
ATOM 773 O O . MET A 1 106 ? -6.092 -2.505 -14.392 1.00 66.50 106 MET A O 1
ATOM 777 N N . LYS A 1 107 ? -5.314 -3.524 -16.227 1.00 72.00 107 LYS A N 1
ATOM 778 C CA . LYS A 1 107 ? -6.596 -3.497 -16.949 1.00 72.00 107 LYS A CA 1
ATOM 779 C C . LYS A 1 107 ? -7.684 -4.303 -16.233 1.00 72.00 107 LYS A C 1
ATOM 781 O O . LYS A 1 107 ? -8.814 -3.835 -16.114 1.00 72.00 107 LYS A O 1
ATOM 786 N N . ASP A 1 108 ? -7.353 -5.495 -15.742 1.00 77.38 108 ASP A N 1
ATOM 787 C CA . ASP A 1 108 ? -8.290 -6.309 -14.964 1.00 77.38 108 ASP A CA 1
ATOM 788 C C . ASP A 1 108 ? -8.602 -5.656 -13.616 1.00 77.38 108 ASP A C 1
ATOM 790 O O . ASP A 1 108 ? -9.753 -5.661 -13.200 1.00 77.38 108 ASP A O 1
ATOM 794 N N . GLN A 1 109 ? -7.615 -5.040 -12.960 1.00 71.50 109 GLN A N 1
ATOM 795 C CA . GLN A 1 109 ? -7.822 -4.282 -11.725 1.00 71.50 109 GLN A CA 1
ATOM 796 C C . GLN A 1 109 ? -8.774 -3.104 -11.951 1.00 71.50 109 GLN A C 1
ATOM 798 O O . GLN A 1 109 ? -9.724 -2.962 -11.193 1.00 71.50 109 GLN A O 1
ATOM 803 N N . ILE A 1 110 ? -8.599 -2.319 -13.021 1.00 73.00 110 ILE A N 1
ATOM 804 C CA . ILE A 1 110 ? -9.510 -1.221 -13.390 1.00 73.00 110 ILE A CA 1
ATOM 805 C C . ILE A 1 110 ? -10.912 -1.759 -13.698 1.00 73.00 110 ILE A C 1
ATOM 807 O O . ILE A 1 110 ? -11.911 -1.184 -13.270 1.00 73.00 110 ILE A O 1
ATOM 811 N N . LYS A 1 111 ? -11.012 -2.876 -14.428 1.00 79.12 111 LYS A N 1
ATOM 812 C CA . LYS A 1 111 ? -12.299 -3.503 -14.752 1.00 79.12 111 LYS A CA 1
ATOM 813 C C . LYS A 1 111 ? -13.023 -4.009 -13.504 1.00 79.12 111 LYS A C 1
ATOM 815 O O . LYS A 1 111 ? -14.243 -3.924 -13.444 1.00 79.12 111 LYS A O 1
ATOM 820 N N . GLU A 1 112 ? -12.294 -4.543 -12.533 1.00 76.56 112 GLU A N 1
ATOM 821 C CA . GLU A 1 112 ? -12.843 -5.012 -11.260 1.00 76.56 112 GLU A CA 1
ATOM 822 C C . GLU A 1 112 ? -13.184 -3.844 -10.330 1.00 76.56 112 GLU A C 1
ATOM 824 O O . GLU A 1 112 ? -14.257 -3.844 -9.736 1.00 76.56 112 GLU A O 1
ATOM 829 N N . ALA A 1 113 ? -12.344 -2.807 -10.279 1.00 70.88 113 ALA A N 1
ATOM 830 C CA . ALA A 1 113 ? -12.621 -1.567 -9.558 1.00 70.88 113 ALA A CA 1
ATOM 831 C C . ALA A 1 113 ? -13.869 -0.861 -10.106 1.00 70.88 113 ALA A C 1
ATOM 833 O O . ALA A 1 113 ? -14.658 -0.334 -9.336 1.00 70.88 113 ALA A O 1
ATOM 834 N N . ALA A 1 114 ? -14.123 -0.923 -11.415 1.00 76.12 114 ALA A N 1
ATOM 835 C CA . ALA A 1 114 ? -15.353 -0.396 -12.009 1.00 76.12 114 ALA A CA 1
ATOM 836 C C . ALA A 1 114 ? -16.620 -1.177 -11.610 1.00 76.12 114 ALA A C 1
ATOM 838 O O . ALA A 1 114 ? -17.722 -0.666 -11.766 1.00 76.12 114 ALA A O 1
ATOM 839 N N . LYS A 1 115 ? -16.482 -2.409 -11.103 1.00 80.19 115 LYS A N 1
ATOM 840 C CA . LYS A 1 115 ? -17.593 -3.181 -10.520 1.00 80.19 115 LYS A CA 1
ATOM 841 C C . LYS A 1 115 ? -17.739 -2.940 -9.019 1.00 80.19 115 LYS A C 1
ATOM 843 O O . LYS A 1 115 ? -18.592 -3.566 -8.392 1.00 80.19 115 LYS A O 1
ATOM 848 N N . PHE A 1 116 ? -16.882 -2.111 -8.424 1.00 74.81 116 PHE A N 1
ATOM 849 C CA . PHE A 1 116 ? -16.920 -1.849 -6.998 1.00 74.81 116 PHE A CA 1
ATOM 850 C C . PHE A 1 116 ? -18.208 -1.105 -6.649 1.00 74.81 116 PHE A C 1
ATOM 852 O O . PHE A 1 116 ? -18.371 0.077 -6.935 1.00 74.81 116 PHE A O 1
ATOM 859 N N . THR A 1 117 ? -19.122 -1.812 -6.003 1.00 76.19 117 THR A N 1
ATOM 860 C CA . THR A 1 117 ? -20.251 -1.209 -5.304 1.00 76.19 117 THR A CA 1
ATOM 861 C C . THR A 1 117 ? -19.818 -0.927 -3.875 1.00 76.19 117 THR A C 1
ATOM 863 O O . THR A 1 117 ? -19.253 -1.817 -3.228 1.00 76.19 117 THR A O 1
ATOM 866 N N . MET A 1 118 ? -20.091 0.278 -3.364 1.00 69.69 118 MET A N 1
ATOM 867 C CA . MET A 1 118 ? -19.847 0.549 -1.949 1.00 69.69 118 MET A CA 1
ATOM 868 C C . MET A 1 118 ? -20.594 -0.491 -1.102 1.00 69.69 118 MET A C 1
ATOM 870 O O . MET A 1 118 ? -21.785 -0.718 -1.331 1.00 69.69 118 MET A O 1
ATOM 874 N N . PRO A 1 119 ? -19.911 -1.166 -0.162 1.00 77.25 119 PRO A N 1
ATOM 875 C CA . PRO A 1 119 ? -20.575 -2.122 0.703 1.00 77.25 119 PRO A CA 1
ATOM 876 C C . PRO A 1 119 ? -21.618 -1.394 1.549 1.00 77.25 119 PRO A C 1
ATOM 878 O O . PRO A 1 119 ? -21.432 -0.238 1.928 1.00 77.25 119 PRO A O 1
ATOM 881 N N . THR A 1 120 ? -22.715 -2.079 1.856 1.00 83.00 120 THR A N 1
ATOM 882 C CA . THR A 1 120 ? -23.714 -1.555 2.788 1.00 83.00 120 THR A CA 1
ATOM 883 C C . THR A 1 120 ? -23.077 -1.319 4.161 1.00 83.00 120 THR A C 1
ATOM 885 O O . THR A 1 120 ? -22.264 -2.154 4.570 1.00 83.00 120 THR A O 1
ATOM 888 N N . PRO A 1 121 ? -23.462 -0.253 4.888 1.00 83.81 121 PRO A N 1
ATOM 889 C CA . PRO A 1 121 ? -23.008 -0.004 6.255 1.00 83.81 121 PRO A CA 1
ATOM 890 C C . PRO A 1 121 ? -23.066 -1.263 7.130 1.00 83.81 121 PRO A C 1
ATOM 892 O O . PRO A 1 121 ? -24.110 -1.916 7.234 1.00 83.81 121 PRO A O 1
ATOM 895 N N . GLU A 1 122 ? -21.934 -1.626 7.736 1.00 85.69 122 GLU A N 1
ATOM 896 C CA . GLU A 1 122 ? -21.820 -2.805 8.595 1.00 85.69 122 GLU A CA 1
ATOM 897 C C . GLU A 1 122 ? -21.931 -2.354 10.051 1.00 85.69 122 GLU A C 1
ATOM 899 O O . GLU A 1 122 ? -20.960 -1.928 10.689 1.00 85.69 122 GLU A O 1
ATOM 904 N N . LYS A 1 123 ? -23.138 -2.496 10.610 1.00 86.56 123 LYS A N 1
ATOM 905 C CA . LYS A 1 123 ? -23.379 -2.172 12.016 1.00 86.56 123 LYS A CA 1
ATOM 906 C C . LYS A 1 123 ? -22.410 -2.942 12.913 1.00 86.56 123 LYS A C 1
ATOM 908 O O . LYS A 1 123 ? -22.449 -4.167 12.993 1.00 86.56 123 LYS A O 1
ATOM 913 N N . GLY A 1 124 ? -21.605 -2.201 13.673 1.00 89.19 124 GLY A N 1
ATOM 914 C CA . GLY A 1 124 ? -20.679 -2.772 14.650 1.00 89.19 124 GLY A CA 1
ATOM 915 C C . GLY A 1 124 ? -19.266 -3.033 14.130 1.00 89.19 124 GLY A C 1
ATOM 916 O O . GLY A 1 124 ? -18.516 -3.721 14.821 1.00 89.19 124 GLY A O 1
ATOM 917 N N . TYR A 1 125 ? -18.867 -2.453 12.994 1.00 94.06 125 TYR A N 1
ATOM 918 C CA . TYR A 1 125 ? -17.503 -2.578 12.469 1.00 94.06 125 TYR A CA 1
ATOM 919 C C . TYR A 1 125 ? -16.410 -2.233 13.502 1.00 94.06 125 TYR A C 1
ATOM 921 O O . TYR A 1 125 ? -15.443 -2.974 13.651 1.00 94.06 125 TYR A O 1
ATOM 929 N N . HIS A 1 126 ? -16.608 -1.199 14.328 1.00 95.50 126 HIS A N 1
ATOM 930 C CA . HIS A 1 126 ? -15.711 -0.887 15.452 1.00 95.50 126 HIS A CA 1
ATOM 931 C C . HIS A 1 126 ? -15.476 -2.087 16.389 1.00 95.50 126 HIS A C 1
ATOM 933 O O . HIS A 1 126 ? -14.339 -2.406 16.732 1.00 95.50 126 HIS A O 1
ATOM 939 N N . LYS A 1 127 ? -16.539 -2.823 16.754 1.00 96.50 127 LYS A N 1
ATOM 940 C CA . LYS A 1 127 ? -16.424 -4.021 17.607 1.00 96.50 127 LYS A CA 1
ATOM 941 C C . LYS A 1 127 ? -15.589 -5.107 16.937 1.00 96.50 127 LYS A C 1
ATOM 943 O O . LYS A 1 127 ? -14.907 -5.850 17.634 1.00 96.50 127 LYS A O 1
ATOM 948 N N . LYS A 1 128 ? -15.643 -5.208 15.606 1.00 96.25 128 LYS A N 1
ATOM 949 C CA . LYS A 1 128 ? -14.831 -6.144 14.824 1.00 96.25 128 LYS A CA 1
ATOM 950 C C . LYS A 1 128 ? -13.349 -5.771 14.884 1.00 96.25 128 LYS A C 1
ATOM 952 O O . LYS A 1 128 ? -12.539 -6.640 15.191 1.00 96.25 128 LYS A O 1
ATOM 957 N N . VAL A 1 129 ? -13.015 -4.491 14.692 1.00 96.88 129 VAL A N 1
ATOM 958 C CA . VAL A 1 129 ? -11.635 -3.982 14.814 1.00 96.88 129 VAL A CA 1
ATOM 959 C C . VAL A 1 129 ? -11.097 -4.214 16.229 1.00 96.88 129 VAL A C 1
ATOM 961 O O . VAL A 1 129 ? -10.030 -4.798 16.389 1.00 96.88 129 VAL A O 1
ATOM 964 N N . VAL A 1 130 ? -11.868 -3.862 17.263 1.00 97.81 130 VAL A N 1
ATOM 965 C CA . VAL A 1 130 ? -11.487 -4.092 18.668 1.00 97.81 130 VAL A CA 1
ATOM 966 C C . VAL A 1 130 ? -11.333 -5.583 18.972 1.00 97.81 130 VAL A C 1
ATOM 968 O O . VAL A 1 130 ? -10.390 -5.971 19.651 1.00 97.81 130 VAL A O 1
ATOM 971 N N . LYS A 1 131 ? -12.210 -6.449 18.446 1.00 97.88 131 LYS A N 1
ATOM 972 C CA . LYS A 1 131 ? -12.116 -7.908 18.621 1.00 97.88 131 LYS A CA 1
ATOM 973 C C . LYS A 1 131 ? -10.873 -8.507 17.956 1.00 97.88 131 LYS A C 1
ATOM 975 O O . LYS A 1 131 ? -10.417 -9.555 18.404 1.00 97.88 131 LYS A O 1
ATOM 980 N N . ALA A 1 132 ? -10.333 -7.869 16.920 1.00 96.94 132 ALA A N 1
ATOM 981 C CA . ALA A 1 132 ? -9.105 -8.313 16.271 1.00 96.94 132 ALA A CA 1
ATOM 982 C C . ALA A 1 132 ? -7.843 -8.004 17.097 1.00 96.94 132 ALA A C 1
ATOM 984 O O . ALA A 1 132 ? -6.814 -8.618 16.845 1.00 96.94 132 ALA A O 1
ATOM 985 N N . MET A 1 133 ? -7.899 -7.088 18.076 1.00 97.50 133 MET A N 1
ATOM 986 C CA . MET A 1 133 ? -6.722 -6.678 18.860 1.00 97.50 133 MET A CA 1
ATOM 987 C C . MET A 1 133 ? -6.232 -7.746 19.858 1.00 97.50 133 MET A C 1
ATOM 989 O O . MET A 1 133 ? -5.028 -8.019 19.883 1.00 97.50 133 MET A O 1
ATOM 993 N N . PRO A 1 134 ? -7.089 -8.377 20.693 1.00 97.69 134 PRO A N 1
ATOM 994 C CA . PRO A 1 134 ? -6.634 -9.389 21.640 1.00 97.69 134 PRO A CA 1
ATOM 995 C C . PRO A 1 134 ? -5.999 -10.583 20.927 1.00 97.69 134 PRO A C 1
ATOM 997 O O . PRO A 1 134 ? -6.619 -11.221 20.081 1.00 97.69 134 PRO A O 1
ATOM 1000 N N . GLY A 1 135 ? -4.759 -10.905 21.293 1.00 93.94 135 GLY A N 1
ATOM 1001 C CA . GLY A 1 135 ? -4.020 -12.021 20.702 1.00 93.94 135 GLY A CA 1
ATOM 1002 C C . GLY A 1 135 ? -3.365 -11.717 19.351 1.00 93.94 135 GLY A C 1
ATOM 1003 O O . GLY A 1 135 ? -2.584 -12.548 18.895 1.00 93.94 135 GLY A O 1
ATOM 1004 N N . PHE A 1 136 ? -3.591 -10.535 18.756 1.00 97.50 136 PHE A N 1
ATOM 1005 C CA . PHE A 1 136 ? -2.933 -10.129 17.508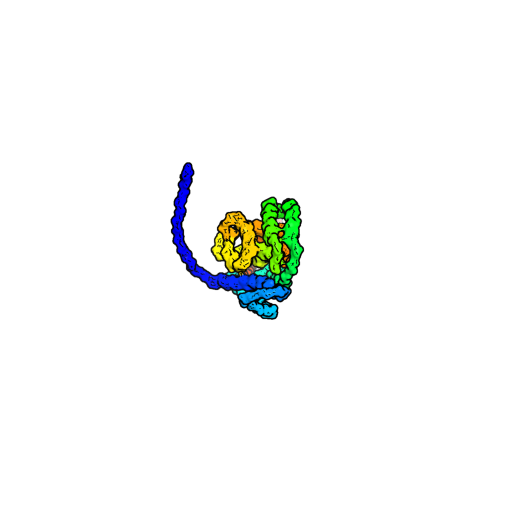 1.00 97.50 136 PHE A CA 1
ATOM 1006 C C . PHE A 1 136 ? -1.411 -10.179 17.629 1.00 97.50 136 PHE A C 1
ATOM 1008 O O . PHE A 1 136 ? -0.744 -10.770 16.789 1.00 97.50 136 PHE A O 1
ATOM 1015 N N . GLU A 1 137 ? -0.853 -9.600 18.694 1.00 96.12 137 GLU A N 1
ATOM 1016 C CA . GLU A 1 137 ? 0.598 -9.549 18.875 1.00 96.12 137 GLU A CA 1
ATOM 1017 C C . GLU A 1 137 ? 1.208 -10.954 19.014 1.00 96.12 137 GLU A C 1
ATOM 1019 O O . GLU A 1 137 ? 2.239 -11.240 18.409 1.00 96.12 137 GLU A O 1
ATOM 1024 N N . ALA A 1 138 ? 0.544 -11.855 19.747 1.00 97.19 138 ALA A N 1
ATOM 1025 C CA . ALA A 1 138 ? 0.992 -13.237 19.908 1.00 97.19 138 ALA A CA 1
ATOM 1026 C C . ALA A 1 138 ? 0.896 -14.032 18.594 1.00 97.19 138 ALA A C 1
ATOM 1028 O O . ALA A 1 138 ? 1.849 -14.724 18.229 1.00 97.19 138 ALA A O 1
ATOM 1029 N N . ASP A 1 139 ? -0.213 -13.905 17.853 1.00 97.88 139 ASP A N 1
ATOM 1030 C CA . ASP A 1 139 ? -0.355 -14.535 16.535 1.00 97.88 139 ASP A CA 1
ATOM 1031 C C . ASP A 1 139 ? 0.664 -13.972 15.538 1.00 97.88 139 ASP A C 1
ATOM 1033 O O . ASP A 1 139 ? 1.302 -14.739 14.819 1.00 97.88 139 ASP A O 1
ATOM 1037 N N . CYS A 1 140 ? 0.894 -12.659 15.546 1.00 98.00 140 CYS A N 1
ATOM 1038 C CA . CYS A 1 140 ? 1.881 -12.002 14.699 1.00 98.00 140 CYS A CA 1
ATOM 1039 C C . CYS A 1 140 ? 3.299 -12.514 14.982 1.00 98.00 140 CYS A C 1
ATOM 1041 O O . CYS A 1 140 ? 3.982 -12.947 14.054 1.00 98.00 140 CYS A O 1
ATOM 1043 N N . LYS A 1 141 ? 3.714 -12.562 16.257 1.00 97.88 141 LYS A N 1
ATOM 1044 C CA . LYS A 1 141 ? 5.034 -13.078 16.670 1.00 97.88 141 LYS A CA 1
ATOM 1045 C C . LYS A 1 141 ? 5.225 -14.562 16.334 1.00 97.88 141 LYS A C 1
ATOM 1047 O O . LYS A 1 141 ? 6.357 -15.017 16.209 1.00 97.88 141 LYS A O 1
ATOM 1052 N N . SER A 1 142 ? 4.140 -15.321 16.149 1.00 97.69 142 SER A N 1
ATOM 1053 C CA . SER A 1 142 ? 4.208 -16.718 15.699 1.00 97.69 142 SER A CA 1
ATOM 1054 C C . SER A 1 142 ? 4.516 -16.875 14.201 1.00 97.69 142 SER A C 1
ATOM 1056 O O . SER A 1 142 ? 4.882 -17.965 13.756 1.00 97.69 142 SER A O 1
ATOM 1058 N N . LYS A 1 143 ? 4.371 -15.813 13.393 1.00 97.38 143 LYS A N 1
ATOM 1059 C CA . LYS A 1 143 ? 4.599 -15.874 11.944 1.00 97.38 143 LYS A CA 1
ATOM 1060 C C . LYS A 1 143 ? 6.086 -15.733 11.625 1.00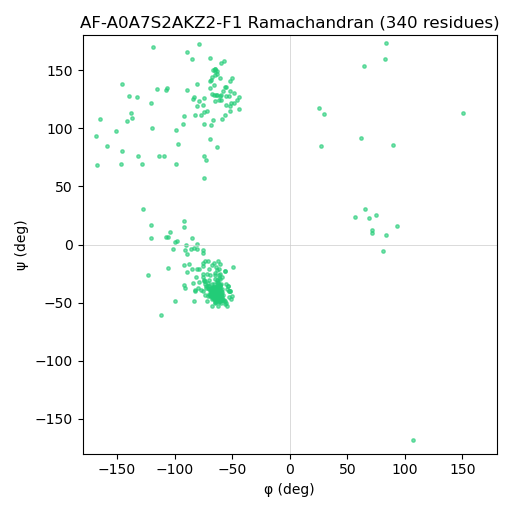 97.38 143 LYS A C 1
ATOM 1062 O O . LYS A 1 143 ? 6.708 -14.726 11.931 1.00 97.38 143 LYS A O 1
ATOM 1067 N N . ALA A 1 144 ? 6.627 -16.683 10.863 1.00 97.50 144 ALA A N 1
ATOM 1068 C CA . ALA A 1 144 ? 8.046 -16.704 10.482 1.00 97.50 144 ALA A CA 1
ATOM 1069 C C . ALA A 1 144 ? 8.530 -15.501 9.638 1.00 97.50 144 ALA A C 1
ATOM 1071 O O . ALA A 1 144 ? 9.730 -15.333 9.450 1.00 97.50 144 ALA A O 1
ATOM 1072 N N . TYR A 1 145 ? 7.621 -14.694 9.079 1.00 95.88 145 TYR A N 1
ATOM 1073 C CA . TYR A 1 145 ? 7.940 -13.534 8.235 1.00 95.88 145 TYR A CA 1
ATOM 1074 C C . TYR A 1 145 ? 7.824 -12.178 8.956 1.00 95.88 145 TYR A C 1
ATOM 1076 O O . TYR A 1 145 ? 8.093 -11.142 8.337 1.00 95.88 145 TYR A O 1
ATOM 1084 N N . ALA A 1 146 ? 7.375 -12.169 10.215 1.00 97.06 146 ALA A N 1
ATOM 1085 C CA . ALA A 1 146 ? 7.169 -10.964 11.009 1.00 97.06 146 ALA A CA 1
ATOM 1086 C C . ALA A 1 146 ? 8.258 -10.843 12.081 1.00 97.06 146 ALA A C 1
ATOM 1088 O O . ALA A 1 146 ? 8.595 -11.819 12.749 1.00 97.06 146 ALA A O 1
ATOM 1089 N N . THR A 1 147 ? 8.817 -9.646 12.237 1.00 97.44 147 THR A N 1
ATOM 1090 C CA . THR A 1 147 ? 9.713 -9.314 13.349 1.00 97.44 147 THR A CA 1
ATOM 1091 C C . THR A 1 147 ? 8.910 -8.782 14.537 1.00 97.44 147 THR A C 1
ATOM 1093 O O . THR A 1 147 ? 7.743 -8.409 14.405 1.00 97.44 147 THR A O 1
ATOM 1096 N N . GLU A 1 148 ? 9.533 -8.713 15.714 1.00 97.69 148 GLU A N 1
ATOM 1097 C CA . GLU A 1 148 ? 8.903 -8.104 16.891 1.00 97.69 148 GLU A CA 1
ATOM 1098 C C . GLU A 1 148 ? 8.550 -6.623 16.669 1.00 97.69 148 GLU A C 1
ATOM 1100 O O . GLU A 1 148 ? 7.482 -6.169 17.091 1.00 97.69 148 GLU A O 1
ATOM 1105 N N . GLU A 1 149 ? 9.403 -5.890 15.953 1.00 97.56 149 GLU A N 1
ATOM 1106 C CA . GLU A 1 149 ? 9.152 -4.498 15.579 1.00 97.56 149 GLU A CA 1
ATOM 1107 C C . GLU A 1 149 ? 7.950 -4.377 14.636 1.00 97.56 149 GLU A C 1
ATOM 1109 O O . GLU A 1 149 ? 7.072 -3.542 14.867 1.00 97.56 149 GLU A O 1
ATOM 1114 N N . ASP A 1 150 ? 7.839 -5.261 13.638 1.00 97.75 150 ASP A N 1
ATOM 1115 C CA . ASP A 1 150 ? 6.684 -5.272 12.735 1.00 97.75 150 ASP A CA 1
ATOM 1116 C C . ASP A 1 150 ? 5.382 -5.509 13.495 1.00 97.75 150 ASP A C 1
ATOM 1118 O O . ASP A 1 150 ? 4.390 -4.822 13.257 1.00 97.75 150 ASP A O 1
ATOM 1122 N N . CYS A 1 151 ? 5.379 -6.466 14.427 1.00 98.25 151 CYS A N 1
ATOM 1123 C CA . CYS A 1 151 ? 4.201 -6.780 15.228 1.00 98.25 151 CYS A CA 1
ATOM 1124 C C . CYS A 1 151 ? 3.821 -5.629 16.160 1.00 98.25 151 CYS A C 1
ATOM 1126 O O . CYS A 1 151 ? 2.639 -5.310 16.291 1.00 98.25 151 CYS A O 1
ATOM 1128 N N . THR A 1 152 ? 4.810 -4.966 16.760 1.00 98.06 152 THR A N 1
ATOM 1129 C CA . THR A 1 152 ? 4.592 -3.786 17.607 1.00 98.06 152 THR A CA 1
ATOM 1130 C C . THR A 1 152 ? 3.983 -2.643 16.797 1.00 98.06 152 THR A C 1
ATOM 1132 O O . THR A 1 152 ? 2.991 -2.038 17.207 1.00 98.06 152 THR A O 1
ATOM 1135 N N . THR A 1 153 ? 4.535 -2.370 15.616 1.00 98.06 153 THR A N 1
ATOM 1136 C CA . THR A 1 153 ? 4.059 -1.322 14.708 1.00 98.06 153 THR A CA 1
ATOM 1137 C C . THR A 1 153 ? 2.668 -1.653 14.166 1.00 98.06 153 THR A C 1
ATOM 1139 O O . THR A 1 153 ? 1.772 -0.812 14.213 1.00 98.06 153 THR A O 1
ATOM 1142 N N . ALA A 1 154 ? 2.412 -2.898 13.765 1.00 98.38 154 ALA A N 1
ATOM 1143 C CA . ALA A 1 154 ? 1.091 -3.345 13.332 1.00 98.38 154 ALA A CA 1
ATOM 1144 C C . ALA A 1 154 ? 0.037 -3.262 14.451 1.00 98.38 154 ALA A C 1
ATOM 1146 O O . ALA A 1 154 ? -1.101 -2.872 14.195 1.00 98.38 154 ALA A O 1
ATOM 1147 N N . ASN A 1 155 ? 0.407 -3.542 15.704 1.00 98.25 155 ASN A N 1
ATOM 1148 C CA . ASN A 1 155 ? -0.500 -3.392 16.842 1.00 98.25 155 ASN A CA 1
ATOM 1149 C C . ASN A 1 155 ? -0.828 -1.912 17.125 1.00 98.25 155 ASN A C 1
ATOM 1151 O O . ASN A 1 155 ? -1.981 -1.564 17.399 1.00 98.25 155 ASN A O 1
ATOM 1155 N N . LYS A 1 156 ? 0.159 -1.012 16.990 1.00 98.31 156 LYS A N 1
ATOM 1156 C CA . LYS A 1 156 ? -0.067 0.444 17.041 1.00 98.31 156 LYS A CA 1
ATOM 1157 C C . LYS A 1 156 ? -1.013 0.897 15.926 1.00 98.31 156 LYS A C 1
ATOM 1159 O O . LYS A 1 156 ? -1.931 1.672 16.196 1.00 98.31 156 LYS A O 1
ATOM 1164 N N . LEU A 1 157 ? -0.836 0.382 14.706 1.00 98.44 157 LEU A N 1
ATOM 1165 C CA . LEU A 1 157 ? -1.728 0.661 13.580 1.00 98.44 157 LEU A CA 1
ATOM 1166 C C . LEU A 1 157 ? -3.154 0.207 13.897 1.00 98.44 157 LEU A C 1
ATOM 1168 O O . LEU A 1 157 ? -4.079 1.003 13.791 1.00 98.44 157 LEU A O 1
ATOM 1172 N N . LEU A 1 158 ? -3.336 -1.032 14.358 1.00 98.19 158 LEU A N 1
ATOM 1173 C CA . LEU A 1 158 ? -4.650 -1.578 14.705 1.00 98.19 158 LEU A CA 1
ATOM 1174 C C . LEU A 1 158 ? -5.340 -0.776 15.821 1.00 98.19 158 LEU A C 1
ATOM 1176 O O . LEU A 1 158 ? -6.538 -0.510 15.741 1.00 98.19 158 LEU A O 1
ATOM 1180 N N . THR A 1 159 ? -4.579 -0.313 16.815 1.00 98.31 159 THR A N 1
ATOM 1181 C CA . THR A 1 159 ? -5.074 0.594 17.865 1.00 98.31 159 THR A CA 1
ATOM 1182 C C . THR A 1 159 ? -5.534 1.933 17.279 1.00 98.31 159 THR A C 1
ATOM 1184 O O . THR A 1 159 ? -6.589 2.449 17.648 1.00 98.31 159 THR A O 1
ATOM 1187 N N . MET A 1 160 ? -4.777 2.489 16.330 1.00 98.12 160 MET A N 1
ATOM 1188 C CA . MET A 1 160 ? -5.162 3.704 15.611 1.00 98.12 160 MET A CA 1
ATOM 1189 C C . MET A 1 160 ? -6.433 3.487 14.771 1.00 98.12 160 MET A C 1
ATOM 1191 O O . MET A 1 160 ? -7.311 4.350 14.788 1.00 98.12 160 MET A O 1
ATOM 1195 N N . LEU A 1 161 ? -6.601 2.330 14.121 1.00 97.69 161 LEU A N 1
ATOM 1196 C CA . LEU A 1 161 ? -7.841 1.973 13.415 1.00 97.69 161 LEU A CA 1
ATOM 1197 C C . LEU A 1 161 ? -9.039 1.871 14.371 1.00 97.69 161 LEU A C 1
ATOM 1199 O O . LEU A 1 161 ? -10.117 2.380 14.068 1.00 97.69 161 LEU A O 1
ATOM 1203 N N . ALA A 1 162 ? -8.858 1.242 15.536 1.00 98.06 162 ALA A N 1
ATOM 1204 C CA . ALA A 1 162 ? -9.908 1.122 16.545 1.00 98.06 162 ALA A CA 1
ATOM 1205 C C . ALA A 1 162 ? -10.381 2.506 17.009 1.00 98.06 162 ALA A C 1
ATOM 1207 O O . ALA A 1 162 ? -11.579 2.778 16.990 1.00 98.06 162 ALA A O 1
ATOM 1208 N N . LYS A 1 163 ? -9.442 3.411 17.303 1.00 97.81 163 LYS A N 1
ATOM 1209 C CA . LYS A 1 163 ? -9.744 4.793 17.694 1.00 97.81 163 LYS A CA 1
ATOM 1210 C C . LYS A 1 163 ? -10.483 5.571 16.600 1.00 97.81 163 LYS A C 1
ATOM 1212 O O . LYS A 1 163 ? -11.426 6.295 16.892 1.00 97.81 163 LYS A O 1
ATOM 1217 N N . ASN A 1 164 ? -10.087 5.412 15.336 1.00 96.44 164 ASN A N 1
ATOM 1218 C CA . ASN A 1 164 ? -10.733 6.097 14.207 1.00 96.44 164 ASN A CA 1
ATOM 1219 C C . ASN A 1 164 ? -12.091 5.501 13.814 1.00 96.44 164 ASN A C 1
ATOM 1221 O O . ASN A 1 164 ? -12.750 6.052 12.944 1.00 96.44 164 ASN A O 1
ATOM 1225 N N . THR A 1 165 ? -12.514 4.395 14.429 1.00 96.75 165 THR A N 1
ATOM 1226 C CA . THR A 1 165 ? -13.855 3.817 14.231 1.00 96.75 165 THR A CA 1
ATOM 1227 C C . THR A 1 165 ? -14.781 4.058 15.421 1.00 96.75 165 THR A C 1
ATOM 1229 O O . THR A 1 165 ? -15.890 3.525 15.455 1.00 96.75 165 THR A O 1
ATOM 1232 N N . GLU A 1 166 ? -14.350 4.840 16.412 1.00 95.69 166 GLU A N 1
ATOM 1233 C CA . GLU A 1 166 ? -15.208 5.255 17.516 1.00 95.69 166 GLU A CA 1
ATOM 1234 C C . GLU A 1 166 ? -16.284 6.232 17.020 1.00 95.69 166 GLU A C 1
ATOM 1236 O O . GLU A 1 166 ? -16.002 7.187 16.298 1.00 95.69 166 GLU A O 1
ATOM 1241 N N . GLY A 1 167 ? -17.530 6.014 17.445 1.00 93.62 167 GLY A N 1
ATOM 1242 C CA . GLY A 1 167 ? -18.649 6.910 17.151 1.00 93.62 167 GLY A CA 1
ATOM 1243 C C . GLY A 1 167 ? -19.653 6.371 16.122 1.00 93.62 167 GLY A C 1
ATOM 1244 O O . GLY A 1 167 ? -19.679 5.168 15.835 1.00 93.62 167 GLY A O 1
ATOM 1245 N N . PRO A 1 168 ? -20.556 7.239 15.627 1.00 92.75 168 PRO A N 1
ATOM 1246 C CA . PRO A 1 168 ? -21.561 6.855 14.644 1.00 92.75 168 PRO A CA 1
ATOM 1247 C C . PRO A 1 168 ? -20.902 6.504 13.309 1.00 92.75 168 PRO A C 1
ATOM 1249 O O . PRO A 1 168 ? -19.917 7.117 12.909 1.00 92.75 168 PRO A O 1
ATOM 1252 N N . GLU A 1 169 ? -21.461 5.514 12.617 1.00 88.38 169 GLU A N 1
ATOM 1253 C CA . GLU A 1 169 ? -20.951 5.093 11.314 1.00 88.38 169 GLU A CA 1
ATOM 1254 C C . GLU A 1 169 ? -21.075 6.236 10.289 1.00 88.38 169 GLU A C 1
ATOM 1256 O O . GLU A 1 169 ? -22.155 6.823 10.169 1.00 88.38 169 GLU A O 1
ATOM 1261 N N . PRO A 1 170 ? -19.994 6.583 9.562 1.00 88.69 170 PRO A N 1
ATOM 1262 C CA . PRO A 1 170 ? -20.053 7.621 8.543 1.00 88.69 170 PRO A CA 1
ATOM 1263 C C . PRO A 1 170 ? -20.897 7.158 7.352 1.00 88.69 170 PRO A C 1
ATOM 1265 O O . PRO A 1 170 ? -21.070 5.962 7.117 1.00 88.69 170 PRO A O 1
ATOM 1268 N N . MET A 1 171 ? -21.362 8.114 6.544 1.00 83.75 171 MET A N 1
ATOM 1269 C CA . MET A 1 171 ? -22.184 7.847 5.355 1.00 83.75 171 MET A CA 1
ATOM 1270 C C . MET A 1 171 ? -21.534 6.838 4.388 1.00 83.75 171 MET A C 1
ATOM 1272 O O . MET A 1 171 ? -22.223 5.996 3.823 1.00 83.75 171 MET A O 1
ATOM 1276 N N . TRP A 1 172 ? -20.206 6.869 4.243 1.00 84.31 172 TRP A N 1
ATOM 1277 C CA . TRP A 1 172 ? -19.434 5.959 3.382 1.00 84.31 172 TRP A CA 1
ATOM 1278 C C . TRP A 1 172 ? -18.923 4.697 4.100 1.00 84.31 172 TRP A C 1
ATOM 1280 O O . TRP A 1 172 ? -17.991 4.050 3.616 1.00 84.31 172 TRP A O 1
ATOM 1290 N N . THR A 1 173 ? -19.529 4.325 5.233 1.00 91.25 173 THR A N 1
ATOM 1291 C CA . THR A 1 173 ? -19.173 3.177 6.092 1.00 91.25 173 THR A CA 1
ATOM 1292 C C . THR A 1 173 ? -17.791 3.282 6.743 1.00 91.25 173 THR A C 1
ATOM 1294 O O . THR A 1 173 ? -16.857 3.894 6.214 1.00 91.25 173 THR A O 1
ATOM 1297 N N . TRP A 1 174 ? -17.604 2.624 7.889 1.00 93.94 174 TRP A N 1
ATOM 1298 C CA . TRP A 1 174 ? -16.268 2.534 8.494 1.00 93.94 174 TRP A CA 1
ATOM 1299 C C . TRP A 1 174 ? -15.270 1.796 7.610 1.00 93.94 174 TRP A C 1
ATOM 1301 O O . TRP A 1 174 ? -14.090 2.129 7.565 1.00 93.94 174 TRP A O 1
ATOM 1311 N N . HIS A 1 175 ? -15.757 0.825 6.854 1.00 90.94 175 HIS A N 1
ATOM 1312 C CA . HIS A 1 175 ? -14.946 0.033 5.958 1.00 90.94 175 HIS A CA 1
ATOM 1313 C C . HIS A 1 175 ? -14.366 0.866 4.803 1.00 90.94 175 HIS A C 1
ATOM 1315 O O . HIS A 1 175 ? -13.163 0.818 4.544 1.00 90.94 175 HIS A O 1
ATOM 1321 N N . GLY A 1 176 ? -15.194 1.690 4.152 1.00 90.94 176 GLY A N 1
ATOM 1322 C CA . GLY A 1 176 ? -14.742 2.650 3.140 1.00 90.94 176 GLY A CA 1
ATOM 1323 C C . GLY A 1 176 ? -13.790 3.702 3.717 1.00 90.94 176 GLY A C 1
ATOM 1324 O O . GLY A 1 176 ? -12.785 4.041 3.084 1.00 90.94 176 GLY A O 1
ATOM 1325 N N . HIS A 1 177 ? -14.052 4.152 4.950 1.00 93.69 177 HIS A N 1
ATOM 1326 C CA . HIS A 1 177 ? -13.188 5.099 5.653 1.00 93.69 177 HIS A CA 1
ATOM 1327 C C . HIS A 1 177 ? -11.789 4.522 5.905 1.00 93.69 177 HIS A C 1
ATOM 1329 O O . HIS A 1 177 ? -10.802 5.123 5.486 1.00 93.69 177 HIS A O 1
ATOM 1335 N N . LEU A 1 178 ? -11.690 3.334 6.514 1.00 96.06 178 LEU A N 1
ATOM 1336 C CA . LEU A 1 178 ? -10.399 2.712 6.814 1.00 96.06 178 LEU A CA 1
ATOM 1337 C C . LEU A 1 178 ? -9.637 2.304 5.550 1.00 96.06 178 LEU A C 1
ATOM 1339 O O . LEU A 1 178 ? -8.421 2.463 5.503 1.00 96.06 178 LEU A O 1
ATOM 1343 N N . ARG A 1 179 ? -10.327 1.834 4.503 1.00 93.88 179 ARG A N 1
ATOM 1344 C CA . ARG A 1 179 ? -9.708 1.538 3.198 1.00 93.88 179 ARG A CA 1
ATOM 1345 C C . ARG A 1 179 ? -9.048 2.768 2.586 1.00 93.88 179 ARG A C 1
ATOM 1347 O O . ARG A 1 179 ? -7.904 2.690 2.142 1.00 93.88 179 ARG A O 1
ATOM 1354 N N . THR A 1 180 ? -9.765 3.891 2.583 1.00 92.50 180 THR A N 1
ATOM 1355 C CA . THR A 1 180 ? -9.251 5.172 2.082 1.00 92.50 180 THR A CA 1
ATOM 1356 C C . THR A 1 180 ? -8.096 5.667 2.945 1.00 92.50 180 THR A C 1
ATOM 1358 O O . THR A 1 180 ? -7.053 6.031 2.413 1.00 92.50 180 THR A O 1
ATOM 1361 N N . MET A 1 181 ? -8.243 5.602 4.270 1.00 95.88 181 MET A N 1
ATOM 1362 C CA . MET A 1 181 ? -7.207 6.013 5.215 1.00 95.88 181 MET A CA 1
ATOM 1363 C C . MET A 1 181 ? -5.927 5.179 5.080 1.00 95.88 181 MET A C 1
ATOM 1365 O O . MET A 1 181 ? -4.839 5.725 5.181 1.00 95.88 181 MET A O 1
ATOM 1369 N N . LEU A 1 182 ? -6.024 3.869 4.837 1.00 97.12 182 LEU A N 1
ATOM 1370 C CA . LEU A 1 182 ? -4.849 3.010 4.664 1.00 97.12 182 LEU A CA 1
ATOM 1371 C C . LEU A 1 182 ? -4.235 3.086 3.261 1.00 97.12 182 LEU A C 1
ATOM 1373 O O . LEU A 1 182 ? -3.093 2.683 3.057 1.00 97.12 182 LEU A O 1
ATOM 1377 N N . GLY A 1 183 ? -4.997 3.528 2.259 1.00 95.12 183 GLY A N 1
ATOM 1378 C CA . GLY A 1 183 ? -4.509 3.652 0.886 1.00 95.12 183 GLY A CA 1
ATOM 1379 C C . GLY A 1 183 ? -3.952 2.352 0.289 1.00 95.12 183 GLY A C 1
ATOM 1380 O O . GLY A 1 183 ? -3.143 2.418 -0.633 1.00 95.12 183 GLY A O 1
ATOM 1381 N N . ILE A 1 184 ? -4.356 1.167 0.783 1.00 95.44 184 ILE A N 1
ATOM 1382 C CA . ILE A 1 184 ? -3.780 -0.137 0.378 1.00 95.44 184 ILE A CA 1
ATOM 1383 C C . ILE A 1 184 ? -3.807 -0.301 -1.144 1.00 95.44 184 ILE A C 1
ATOM 1385 O O . ILE A 1 184 ? -2.837 -0.769 -1.743 1.00 95.44 184 ILE A O 1
ATOM 1389 N N . HIS A 1 185 ? -4.901 0.146 -1.771 1.00 92.81 185 HIS A N 1
ATOM 1390 C CA . HIS A 1 185 ? -5.054 0.151 -3.221 1.00 92.81 185 HIS A CA 1
ATOM 1391 C C . HIS A 1 185 ? -3.907 0.897 -3.918 1.00 92.81 185 HIS A C 1
ATOM 1393 O O . HIS A 1 185 ? -3.261 0.341 -4.808 1.00 92.81 185 HIS A O 1
ATOM 1399 N N . PHE A 1 186 ? -3.623 2.120 -3.468 1.00 94.19 186 PHE A N 1
ATOM 1400 C CA . PHE A 1 186 ? -2.593 2.973 -4.045 1.00 94.19 186 PHE A CA 1
ATOM 1401 C C . PHE A 1 186 ? -1.194 2.379 -3.864 1.00 94.19 186 PHE A C 1
ATOM 1403 O O . PHE A 1 186 ? -0.416 2.263 -4.816 1.00 94.19 186 PHE A O 1
ATOM 1410 N N . TRP A 1 187 ? -0.895 1.946 -2.639 1.00 95.56 187 TRP A N 1
ATOM 1411 C CA . TRP A 1 187 ? 0.441 1.490 -2.287 1.00 95.56 187 TRP A CA 1
ATOM 1412 C C . TRP A 1 187 ? 0.790 0.123 -2.860 1.00 95.56 187 TRP A C 1
ATOM 1414 O O . TRP A 1 187 ? 1.903 -0.061 -3.342 1.00 95.56 187 TRP A O 1
ATOM 1424 N N . LEU A 1 188 ? -0.121 -0.852 -2.810 1.00 94.81 188 LEU A N 1
ATOM 1425 C CA . LEU A 1 188 ? 0.187 -2.218 -3.235 1.00 94.81 188 LEU A CA 1
ATOM 1426 C C . LEU A 1 188 ? -0.120 -2.455 -4.712 1.00 94.81 188 LEU A C 1
ATOM 1428 O O . LEU A 1 188 ? 0.656 -3.136 -5.378 1.00 94.81 188 LEU A O 1
ATOM 1432 N N . TYR A 1 189 ? -1.198 -1.885 -5.245 1.00 91.75 189 TYR A N 1
ATOM 1433 C CA . TYR A 1 189 ? -1.739 -2.326 -6.530 1.00 91.75 189 TYR A CA 1
ATOM 1434 C C . TYR A 1 189 ? -1.581 -1.286 -7.639 1.00 91.75 189 TYR A C 1
ATOM 1436 O O . TYR A 1 189 ? -0.890 -1.565 -8.618 1.00 91.75 189 TYR A O 1
ATOM 1444 N N . THR A 1 190 ? -2.170 -0.094 -7.489 1.00 89.69 190 THR A N 1
ATOM 1445 C CA . THR A 1 190 ? -2.194 0.926 -8.548 1.00 89.69 190 THR A CA 1
ATOM 1446 C C . THR A 1 190 ? -1.908 2.325 -7.988 1.00 89.69 190 THR A C 1
ATOM 1448 O O . THR A 1 190 ? -2.769 2.888 -7.321 1.00 89.69 190 THR A O 1
ATOM 1451 N N . PRO A 1 191 ? -0.734 2.919 -8.273 1.00 89.88 191 PRO A N 1
ATOM 1452 C CA . PRO A 1 191 ? 0.265 2.469 -9.246 1.00 89.88 191 PRO A CA 1
ATOM 1453 C C . PRO A 1 191 ? 1.210 1.384 -8.682 1.00 89.88 191 PRO A C 1
ATOM 1455 O O . PRO A 1 191 ? 2.063 0.870 -9.408 1.00 89.88 191 PRO A O 1
ATOM 1458 N N . GLY A 1 192 ? 1.059 1.040 -7.396 1.00 90.81 192 GLY A N 1
ATOM 1459 C CA . GLY A 1 192 ? 1.792 -0.017 -6.706 1.00 90.81 192 GLY A CA 1
ATOM 1460 C C . GLY A 1 192 ? 3.165 0.415 -6.187 1.00 90.81 192 GLY A C 1
ATOM 1461 O O . GLY A 1 192 ? 3.666 1.499 -6.502 1.00 90.81 192 GLY A O 1
ATOM 1462 N N . THR A 1 193 ? 3.811 -0.477 -5.428 1.00 91.94 193 THR A N 1
ATOM 1463 C CA . THR A 1 193 ? 5.046 -0.194 -4.660 1.00 91.94 193 THR A CA 1
ATOM 1464 C C . THR A 1 193 ? 6.231 0.245 -5.517 1.00 91.94 193 THR A C 1
ATOM 1466 O O . THR A 1 193 ? 7.205 0.812 -5.029 1.00 91.94 193 THR A O 1
ATOM 1469 N N . MET A 1 194 ? 6.136 -0.006 -6.818 1.00 87.06 194 MET A N 1
ATOM 1470 C CA . MET A 1 194 ? 7.111 0.381 -7.824 1.00 87.06 194 MET A CA 1
ATOM 1471 C C . MET A 1 194 ? 7.131 1.870 -8.134 1.00 87.06 194 MET A C 1
ATOM 1473 O O . MET A 1 194 ? 8.181 2.417 -8.465 1.00 87.06 194 MET A O 1
ATOM 1477 N N . LEU A 1 195 ? 5.955 2.488 -8.135 1.00 89.31 195 LEU A N 1
ATOM 1478 C CA . LEU A 1 195 ? 5.729 3.790 -8.752 1.00 89.31 195 LEU A CA 1
ATOM 1479 C C . LEU A 1 195 ? 5.179 4.807 -7.775 1.00 89.31 195 LEU A C 1
ATOM 1481 O O . LEU A 1 195 ? 5.436 5.988 -7.976 1.00 89.31 195 LEU A O 1
ATOM 1485 N N . CYS A 1 196 ? 4.479 4.357 -6.730 1.00 93.19 196 CYS A N 1
ATOM 1486 C CA . CYS A 1 196 ? 3.856 5.229 -5.743 1.00 93.19 196 CYS A CA 1
ATOM 1487 C C . CYS A 1 196 ? 4.846 6.273 -5.216 1.00 93.19 196 CYS A C 1
ATOM 1489 O O . CYS A 1 196 ? 4.528 7.454 -5.206 1.00 93.19 196 CYS A O 1
ATOM 1491 N N . PHE A 1 197 ? 6.078 5.855 -4.899 1.00 93.56 197 PHE A N 1
ATOM 1492 C CA . PHE A 1 197 ? 7.079 6.763 -4.356 1.00 93.56 197 PHE A CA 1
ATOM 1493 C C . PHE A 1 197 ? 7.533 7.807 -5.377 1.00 93.56 197 PHE A C 1
ATOM 1495 O O . PHE A 1 197 ? 7.457 8.994 -5.120 1.00 93.56 197 PHE A O 1
ATOM 1502 N N . THR A 1 198 ? 7.954 7.381 -6.572 1.00 90.81 198 THR A N 1
ATOM 1503 C CA . THR A 1 198 ? 8.417 8.299 -7.632 1.00 90.81 198 THR A CA 1
ATOM 1504 C C . THR A 1 198 ? 7.316 9.226 -8.148 1.00 90.81 198 THR A C 1
ATOM 1506 O O . THR A 1 198 ? 7.609 10.272 -8.713 1.00 90.81 198 THR A O 1
ATOM 1509 N N . MET A 1 199 ? 6.057 8.821 -8.012 1.00 91.31 199 MET A N 1
ATOM 1510 C CA . MET A 1 199 ? 4.905 9.622 -8.406 1.00 91.31 199 MET A CA 1
ATOM 1511 C C . MET A 1 199 ? 4.570 10.708 -7.378 1.00 91.31 199 MET A C 1
ATOM 1513 O O . MET A 1 199 ? 4.071 11.761 -7.766 1.00 91.31 199 MET A O 1
ATOM 1517 N N . LEU A 1 200 ? 4.827 10.437 -6.098 1.00 95.56 200 LEU A N 1
ATOM 1518 C CA . LEU A 1 200 ? 4.546 11.344 -4.988 1.00 95.56 200 LEU A CA 1
ATOM 1519 C C . LEU A 1 200 ? 5.720 12.260 -4.633 1.00 95.56 200 LEU A C 1
ATOM 1521 O O . LEU A 1 200 ? 5.473 13.404 -4.293 1.00 95.56 200 LEU A O 1
ATOM 1525 N N . ASP A 1 201 ? 6.958 11.780 -4.749 1.00 96.56 201 ASP 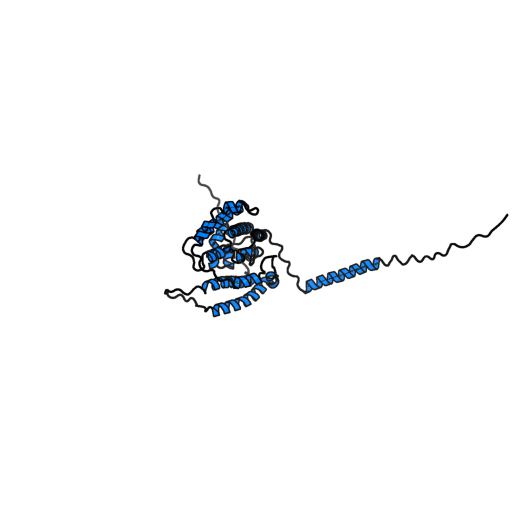A N 1
ATOM 1526 C CA . ASP A 1 201 ? 8.195 12.559 -4.582 1.00 96.56 201 ASP A CA 1
ATOM 1527 C C . ASP A 1 201 ? 8.396 13.446 -5.826 1.00 96.56 201 ASP A C 1
ATOM 1529 O O . ASP A 1 201 ? 9.121 13.109 -6.773 1.00 96.56 201 ASP A O 1
ATOM 1533 N N . MET A 1 202 ? 7.621 14.531 -5.892 1.00 94.25 202 MET A N 1
ATOM 1534 C CA . MET A 1 202 ? 7.511 15.414 -7.051 1.00 94.25 202 MET A CA 1
ATOM 1535 C C . MET A 1 202 ? 8.753 16.289 -7.205 1.00 94.25 202 MET A C 1
ATOM 1537 O O . MET A 1 202 ? 9.130 16.619 -8.336 1.00 94.25 202 MET A O 1
ATOM 1541 N N . ASP A 1 203 ? 9.370 16.681 -6.092 1.00 96.69 203 ASP A N 1
ATOM 1542 C CA . ASP A 1 203 ? 10.589 17.487 -6.062 1.00 96.69 203 ASP A CA 1
ATOM 1543 C C . ASP A 1 203 ? 11.889 16.650 -6.092 1.00 96.69 203 ASP A C 1
ATOM 1545 O O . ASP A 1 203 ? 12.965 17.202 -6.347 1.00 96.69 203 ASP A O 1
ATOM 1549 N N . LYS A 1 204 ? 11.784 15.317 -5.978 1.00 95.31 204 LYS A N 1
ATOM 1550 C CA . LYS A 1 204 ? 12.887 14.339 -6.021 1.00 95.31 204 LYS A CA 1
ATOM 1551 C C . LYS A 1 204 ? 13.854 14.480 -4.849 1.00 95.31 204 LYS A C 1
ATOM 1553 O O . LYS A 1 204 ? 15.051 14.196 -5.002 1.00 95.31 204 LYS A O 1
ATOM 1558 N N . ASN A 1 205 ? 13.361 14.913 -3.694 1.00 96.19 205 ASN A N 1
ATOM 1559 C CA . ASN A 1 205 ? 14.147 15.050 -2.474 1.00 96.19 205 ASN A CA 1
ATOM 1560 C C . ASN A 1 205 ? 14.332 13.715 -1.717 1.00 96.19 205 ASN A C 1
ATOM 1562 O O . ASN A 1 205 ? 15.072 13.681 -0.735 1.00 96.19 205 ASN A O 1
ATOM 1566 N N . LYS A 1 206 ? 13.782 12.601 -2.239 1.00 95.31 206 LYS A N 1
ATOM 1567 C CA . LYS A 1 206 ? 13.788 11.241 -1.655 1.00 95.31 206 LYS A CA 1
ATOM 1568 C C . LYS A 1 206 ? 12.892 11.071 -0.426 1.00 95.31 206 LYS A C 1
ATOM 1570 O O . LYS A 1 206 ? 12.952 10.016 0.208 1.00 95.31 206 LYS A O 1
ATOM 1575 N N . GLY A 1 207 ? 12.069 12.059 -0.133 1.00 97.06 207 GLY A N 1
ATOM 1576 C CA . GLY A 1 207 ? 10.952 12.013 0.788 1.00 97.06 207 GLY A CA 1
ATOM 1577 C C . GLY A 1 207 ? 9.656 12.297 0.037 1.00 97.06 207 GLY A C 1
ATOM 1578 O O . GLY A 1 207 ? 9.652 12.637 -1.142 1.00 97.06 207 GLY A O 1
ATOM 1579 N N . ILE A 1 208 ? 8.538 12.093 0.710 1.00 97.81 208 ILE A N 1
ATOM 1580 C CA . ILE A 1 208 ? 7.227 12.523 0.239 1.00 97.81 208 ILE A CA 1
ATOM 1581 C C . ILE A 1 208 ? 6.705 13.453 1.311 1.00 97.81 208 ILE A C 1
ATOM 1583 O O . ILE A 1 208 ? 6.575 13.022 2.448 1.00 97.81 208 ILE A O 1
ATOM 1587 N N . SER A 1 209 ? 6.391 14.692 0.963 1.00 98.19 209 SER A N 1
ATOM 1588 C CA . SER A 1 209 ? 5.806 15.667 1.887 1.00 98.19 209 SER A CA 1
ATOM 1589 C C . SER A 1 209 ? 4.282 15.543 1.982 1.00 98.19 209 SER A C 1
ATOM 1591 O O . SER A 1 209 ? 3.605 15.024 1.081 1.00 98.19 209 SER A O 1
ATOM 1593 N N . TYR A 1 210 ? 3.705 16.064 3.069 1.00 96.81 210 TYR A N 1
ATOM 1594 C CA . TYR A 1 210 ? 2.247 16.128 3.228 1.00 96.81 210 TYR A CA 1
ATOM 1595 C C . TYR A 1 210 ? 1.596 16.974 2.121 1.00 96.81 210 TYR A C 1
ATOM 1597 O O . TYR A 1 210 ? 0.503 16.660 1.632 1.00 96.81 210 TYR A O 1
ATOM 1605 N N . GLU A 1 211 ? 2.268 18.042 1.692 1.00 97.56 211 GLU A N 1
ATOM 1606 C CA . GLU A 1 211 ? 1.842 18.911 0.600 1.00 97.56 211 GLU A CA 1
ATOM 1607 C C . GLU A 1 211 ? 1.782 18.158 -0.729 1.00 97.56 211 GLU A C 1
ATOM 1609 O O . GLU A 1 211 ? 0.793 18.292 -1.450 1.00 97.56 211 GLU A O 1
ATOM 1614 N N . GLU A 1 212 ? 2.783 17.338 -1.053 1.00 96.81 212 GLU A N 1
ATOM 1615 C CA . GLU A 1 212 ? 2.795 16.524 -2.275 1.00 96.81 212 GLU A CA 1
ATOM 1616 C C . GLU A 1 212 ? 1.664 15.495 -2.292 1.00 96.81 212 GLU A C 1
ATOM 1618 O O . GLU A 1 212 ? 0.938 15.388 -3.287 1.00 96.81 212 GLU A O 1
ATOM 1623 N N . MET A 1 213 ? 1.439 14.810 -1.167 1.00 95.75 213 MET A N 1
ATOM 1624 C CA . MET A 1 213 ? 0.283 13.928 -0.984 1.00 95.75 213 MET A CA 1
ATOM 1625 C C . MET A 1 213 ? -1.034 14.680 -1.196 1.00 95.75 213 MET A C 1
ATOM 1627 O O . MET A 1 213 ? -1.895 14.241 -1.961 1.00 95.75 213 MET A O 1
ATOM 1631 N N . THR A 1 214 ? -1.181 15.853 -0.575 1.00 95.94 214 THR A N 1
ATOM 1632 C CA . THR A 1 214 ? -2.371 16.707 -0.711 1.00 95.94 214 THR A CA 1
ATOM 1633 C C . THR A 1 214 ? -2.582 17.171 -2.141 1.00 95.94 214 THR A C 1
ATOM 1635 O O . THR A 1 214 ? -3.718 17.239 -2.611 1.00 95.94 214 THR A O 1
ATOM 1638 N N . LYS A 1 215 ? -1.502 17.446 -2.867 1.00 95.19 215 LYS A N 1
ATOM 1639 C CA . LYS A 1 215 ? -1.556 17.855 -4.266 1.00 95.19 215 LYS A CA 1
ATOM 1640 C C . LYS A 1 215 ? -2.052 16.728 -5.174 1.00 95.19 215 LYS A C 1
ATOM 1642 O O . LYS A 1 215 ? -2.725 17.019 -6.161 1.00 95.19 215 LYS A O 1
ATOM 1647 N N . LEU A 1 216 ? -1.734 15.471 -4.853 1.00 92.00 216 LEU A N 1
ATOM 1648 C CA . LEU A 1 216 ? -2.164 14.311 -5.634 1.00 92.00 216 LEU A CA 1
ATOM 1649 C C . LEU A 1 216 ? -3.583 13.847 -5.282 1.00 92.00 216 LEU A C 1
ATOM 1651 O O . LEU A 1 216 ? -4.397 13.633 -6.177 1.00 92.00 216 LEU A O 1
ATOM 1655 N N . PHE A 1 217 ? -3.883 13.689 -3.992 1.00 91.62 217 PHE A N 1
ATOM 1656 C CA . PHE A 1 217 ? -5.148 13.112 -3.521 1.00 91.62 217 PHE A CA 1
ATOM 1657 C C . PHE A 1 217 ? -6.243 14.153 -3.265 1.00 91.62 217 PHE A C 1
ATOM 1659 O O . PHE A 1 217 ? -7.424 13.813 -3.210 1.00 91.62 217 PHE A O 1
ATOM 1666 N N . GLY A 1 218 ? -5.873 15.426 -3.130 1.00 93.44 218 GLY A N 1
ATOM 1667 C CA . GLY A 1 218 ? -6.777 16.500 -2.740 1.00 93.44 218 GLY A CA 1
ATOM 1668 C C . GLY A 1 218 ? -6.983 16.589 -1.226 1.00 93.44 218 GLY A C 1
ATOM 1669 O O . GLY A 1 218 ? -6.784 15.638 -0.470 1.00 93.44 218 GLY A O 1
ATOM 1670 N N . THR A 1 219 ? -7.424 17.761 -0.772 1.00 93.75 219 THR A N 1
ATOM 1671 C CA . THR A 1 219 ? -7.604 18.080 0.654 1.00 93.75 219 THR A CA 1
ATOM 1672 C C . THR A 1 219 ? -8.629 17.182 1.348 1.00 93.75 219 THR A C 1
ATOM 1674 O O . THR A 1 219 ? -8.423 16.794 2.495 1.00 93.75 219 THR A O 1
ATOM 1677 N N . GLN A 1 220 ? -9.712 16.808 0.657 1.00 88.25 220 GLN A N 1
ATOM 1678 C CA . GLN A 1 220 ? -10.772 15.969 1.222 1.00 88.25 220 GLN A CA 1
ATOM 1679 C C . GLN A 1 220 ? -10.289 14.544 1.523 1.00 88.25 220 GLN A C 1
ATOM 1681 O O . GLN A 1 220 ? -10.535 14.033 2.614 1.00 88.25 220 GLN A O 1
ATOM 1686 N N . ALA A 1 221 ? -9.574 13.912 0.588 1.00 88.56 221 ALA A N 1
ATOM 1687 C CA . ALA A 1 221 ? -9.007 12.584 0.808 1.00 88.56 221 ALA A CA 1
ATOM 1688 C C . ALA A 1 221 ? -7.936 12.623 1.906 1.00 88.56 221 ALA A C 1
ATOM 1690 O O . ALA A 1 221 ? -7.918 11.762 2.787 1.00 88.56 221 ALA A O 1
ATOM 1691 N N . MET A 1 222 ? -7.106 13.672 1.919 1.00 93.81 222 MET A N 1
ATOM 1692 C CA . MET A 1 222 ? -6.082 13.839 2.949 1.00 93.81 222 MET A CA 1
ATOM 1693 C C . MET A 1 222 ? -6.647 14.050 4.351 1.00 93.81 222 MET A C 1
ATOM 1695 O O . MET A 1 222 ? -6.035 13.596 5.313 1.00 93.81 222 MET A O 1
ATOM 1699 N N . ALA A 1 223 ? -7.831 14.649 4.498 1.00 91.56 223 ALA A N 1
ATOM 1700 C CA . ALA A 1 223 ? -8.484 14.757 5.802 1.00 91.56 223 ALA A CA 1
ATOM 1701 C C . ALA A 1 223 ? -8.762 13.374 6.422 1.00 91.56 223 ALA A C 1
ATOM 1703 O O . ALA A 1 223 ? -8.521 13.178 7.613 1.00 91.56 223 ALA A O 1
ATOM 1704 N N . ALA A 1 224 ? -9.201 12.404 5.611 1.00 89.88 224 ALA A N 1
ATOM 1705 C CA . ALA A 1 224 ? -9.371 11.016 6.044 1.00 89.88 224 ALA A CA 1
ATOM 1706 C C . ALA A 1 224 ? -8.031 10.278 6.203 1.00 89.88 224 ALA A C 1
ATOM 1708 O O . ALA A 1 224 ? -7.919 9.395 7.045 1.00 89.88 224 ALA A O 1
ATOM 1709 N N . PHE A 1 225 ? -7.015 10.641 5.415 1.00 94.12 225 PHE A N 1
ATOM 1710 C CA . PHE A 1 225 ? -5.682 10.030 5.445 1.00 94.12 225 PHE A CA 1
ATOM 1711 C C . PHE A 1 225 ? -4.797 10.528 6.600 1.00 94.12 225 PHE A C 1
ATOM 1713 O O . PHE A 1 225 ? -3.854 9.847 6.990 1.00 94.12 225 PHE A O 1
ATOM 1720 N N . ASN A 1 226 ? -5.089 11.692 7.183 1.00 95.81 226 ASN A N 1
ATOM 1721 C CA . ASN A 1 226 ? -4.251 12.350 8.192 1.00 95.81 226 ASN A CA 1
ATOM 1722 C C . ASN A 1 226 ? -3.841 11.453 9.387 1.00 95.81 226 ASN A C 1
ATOM 1724 O O . ASN A 1 226 ? -2.682 11.518 9.801 1.00 95.81 226 ASN A O 1
ATOM 1728 N N . PRO A 1 227 ? -4.704 10.578 9.946 1.00 96.81 227 PRO A N 1
ATOM 1729 C CA . PRO A 1 227 ? -4.268 9.647 10.986 1.00 96.81 227 PRO A CA 1
ATOM 1730 C C . PRO A 1 227 ? -3.214 8.645 10.495 1.00 96.81 227 PRO A C 1
ATOM 1732 O O . PRO A 1 227 ? -2.276 8.349 11.231 1.00 96.81 227 PRO A O 1
ATOM 1735 N N . ALA A 1 228 ? -3.344 8.148 9.260 1.00 97.06 228 ALA A N 1
ATOM 1736 C CA . ALA A 1 228 ? -2.344 7.280 8.644 1.00 97.06 228 ALA A CA 1
ATOM 1737 C C . ALA A 1 228 ? -1.065 8.044 8.302 1.00 97.06 228 ALA A C 1
ATOM 1739 O O . ALA A 1 228 ? 0.010 7.513 8.542 1.00 97.06 228 ALA A O 1
ATOM 1740 N N . TRP A 1 229 ? -1.160 9.295 7.845 1.00 97.00 229 TRP A N 1
ATOM 1741 C CA . TRP A 1 229 ? 0.011 10.140 7.606 1.00 97.00 229 TRP A CA 1
ATOM 1742 C C . TRP A 1 229 ? 0.903 10.254 8.844 1.00 97.00 229 TRP A C 1
ATOM 1744 O O . TRP A 1 229 ? 2.073 9.906 8.796 1.00 97.00 229 TRP A O 1
ATOM 1754 N N . LYS A 1 230 ? 0.327 10.640 9.987 1.00 97.62 230 LYS A N 1
ATOM 1755 C CA . LYS A 1 230 ? 1.065 10.745 11.260 1.00 97.62 230 LYS A CA 1
ATOM 1756 C C . LYS A 1 230 ? 1.647 9.419 11.743 1.00 97.62 230 LYS A C 1
ATOM 1758 O O . LYS A 1 230 ? 2.504 9.398 12.613 1.00 97.62 230 LYS A O 1
ATOM 1763 N N . PHE A 1 231 ? 1.099 8.309 11.263 1.00 98.12 231 PHE A N 1
ATOM 1764 C CA . PHE A 1 231 ? 1.625 6.985 11.549 1.00 98.12 231 PHE A CA 1
ATOM 1765 C C . PHE A 1 231 ? 2.778 6.619 10.600 1.00 98.12 231 PHE A C 1
ATOM 1767 O O . PHE A 1 231 ? 3.685 5.895 10.997 1.00 98.12 231 PHE A O 1
ATOM 1774 N N . MET A 1 232 ? 2.720 7.094 9.355 1.00 97.12 232 MET A N 1
ATOM 1775 C CA . MET A 1 232 ? 3.746 6.913 8.328 1.00 97.12 232 MET A CA 1
ATOM 1776 C C . MET A 1 232 ? 4.970 7.801 8.544 1.00 97.12 232 MET A C 1
ATOM 1778 O O . MET A 1 232 ? 6.045 7.401 8.133 1.00 97.12 232 MET A O 1
ATOM 1782 N N . ASP A 1 233 ? 4.799 8.953 9.186 1.00 97.88 233 ASP A N 1
ATOM 1783 C CA . ASP A 1 233 ? 5.843 9.916 9.556 1.00 97.88 233 ASP A CA 1
ATOM 1784 C C . ASP A 1 233 ? 6.043 9.887 11.091 1.00 97.88 233 ASP A C 1
ATOM 1786 O O . ASP A 1 233 ? 5.466 10.703 11.820 1.00 97.88 233 ASP A O 1
ATOM 1790 N N . PRO A 1 234 ? 6.725 8.853 11.630 1.00 97.31 234 PRO A N 1
ATOM 1791 C CA . PRO A 1 234 ? 6.890 8.670 13.069 1.00 97.31 234 PRO A CA 1
ATOM 1792 C C . PRO A 1 234 ? 7.842 9.678 13.721 1.00 97.31 234 PRO A C 1
ATOM 1794 O O . PRO A 1 234 ? 7.730 9.878 14.936 1.00 97.31 234 PRO A O 1
ATOM 1797 N N . ASP A 1 235 ? 8.787 10.259 12.979 1.00 97.75 235 ASP A N 1
ATOM 1798 C CA . ASP A 1 235 ? 9.706 11.272 13.507 1.00 97.75 235 ASP A CA 1
ATOM 1799 C C . ASP A 1 235 ? 9.133 12.699 13.416 1.00 97.75 235 ASP A C 1
ATOM 1801 O O . ASP A 1 235 ? 9.544 13.575 14.186 1.00 97.75 235 ASP A O 1
ATOM 1805 N N . GLY A 1 236 ? 8.092 12.891 12.603 1.00 97.50 236 GLY A N 1
ATOM 1806 C CA . GLY A 1 236 ? 7.337 14.129 12.497 1.00 97.50 236 GLY A CA 1
ATOM 1807 C C . GLY A 1 236 ? 8.092 15.213 11.742 1.00 97.50 236 GLY A C 1
ATOM 1808 O O . GLY A 1 236 ? 7.848 16.398 11.996 1.00 97.50 236 GLY A O 1
ATOM 1809 N N . ASP A 1 237 ? 9.020 14.837 10.862 1.00 97.75 237 ASP A N 1
ATOM 1810 C CA . ASP A 1 237 ? 9.780 15.776 10.042 1.00 97.75 237 ASP A CA 1
ATOM 1811 C C . ASP A 1 237 ? 8.951 16.363 8.878 1.00 97.75 237 ASP A C 1
ATOM 1813 O O . ASP A 1 237 ? 9.369 17.329 8.232 1.00 97.75 237 ASP A O 1
ATOM 1817 N N . GLY A 1 238 ? 7.733 15.846 8.671 1.00 96.88 238 GLY A N 1
ATOM 1818 C CA . GLY A 1 238 ? 6.801 16.266 7.630 1.00 96.88 238 GLY A CA 1
ATOM 1819 C C . GLY A 1 238 ? 7.055 15.603 6.276 1.00 96.88 238 GLY A C 1
ATOM 1820 O O . GLY A 1 238 ? 6.422 15.995 5.288 1.00 96.88 238 GLY A O 1
ATOM 1821 N N . SER A 1 239 ? 7.956 14.624 6.211 1.00 97.69 239 SER A N 1
ATOM 1822 C CA . SER A 1 239 ? 8.455 13.992 4.999 1.00 97.69 239 SER A CA 1
ATOM 1823 C C . SER A 1 239 ? 8.656 12.481 5.174 1.00 97.69 239 SER A C 1
ATOM 1825 O O . SER A 1 239 ? 9.670 12.004 5.660 1.00 97.69 239 SER A O 1
ATOM 1827 N N . MET A 1 240 ? 7.775 11.686 4.580 1.00 97.94 240 MET A N 1
ATOM 1828 C CA . MET A 1 240 ? 7.892 10.231 4.610 1.00 97.94 240 MET A CA 1
ATOM 1829 C C . MET A 1 240 ? 8.989 9.697 3.670 1.00 97.94 240 MET A C 1
ATOM 1831 O O . MET A 1 240 ? 8.908 9.817 2.442 1.00 97.94 240 MET A O 1
ATOM 1835 N N . THR A 1 241 ? 9.967 8.999 4.234 1.00 97.81 241 THR A N 1
ATOM 1836 C CA . THR A 1 241 ? 11.041 8.282 3.531 1.00 97.81 241 THR A CA 1
ATOM 1837 C C . THR A 1 241 ? 10.591 6.926 2.961 1.00 97.81 241 THR A C 1
ATOM 1839 O O . THR A 1 241 ? 9.486 6.426 3.201 1.00 97.81 241 THR A O 1
ATOM 1842 N N . ARG A 1 242 ? 11.455 6.275 2.166 1.00 97.25 242 ARG A N 1
ATOM 1843 C CA . ARG A 1 242 ? 11.183 4.925 1.625 1.00 97.25 242 ARG A CA 1
ATOM 1844 C C . ARG A 1 242 ? 11.154 3.866 2.716 1.00 97.25 242 ARG A C 1
ATOM 1846 O O . ARG A 1 242 ? 10.364 2.927 2.628 1.00 97.25 242 ARG A O 1
ATOM 1853 N N . GLU A 1 243 ? 12.030 4.003 3.697 1.00 97.88 243 GLU A N 1
ATOM 1854 C CA . GLU A 1 243 ? 12.154 3.138 4.861 1.00 97.88 243 GLU A CA 1
ATOM 1855 C C . GLU A 1 243 ? 10.884 3.199 5.712 1.00 97.88 243 GLU A C 1
ATOM 1857 O O . GLU A 1 243 ? 10.315 2.164 6.057 1.00 97.88 243 GLU A O 1
ATOM 1862 N N . GLU A 1 244 ? 10.365 4.397 5.954 1.00 98.06 244 GLU A N 1
ATOM 1863 C CA . GLU A 1 244 ? 9.109 4.590 6.678 1.00 98.06 244 GLU A CA 1
ATOM 1864 C C . GLU A 1 244 ? 7.905 4.048 5.915 1.00 98.06 244 GLU A C 1
ATOM 1866 O O . GLU A 1 244 ? 7.104 3.300 6.483 1.00 98.06 244 GLU A O 1
ATOM 1871 N N . LEU A 1 245 ? 7.813 4.314 4.606 1.00 97.62 245 LEU A N 1
ATOM 1872 C CA . LEU A 1 245 ? 6.769 3.720 3.773 1.00 97.62 245 LEU A CA 1
ATOM 1873 C C . LEU A 1 245 ? 6.858 2.185 3.777 1.00 97.62 245 LEU A C 1
ATOM 1875 O O . LEU A 1 245 ? 5.837 1.500 3.823 1.00 97.62 245 LEU A O 1
ATOM 1879 N N . HIS A 1 246 ? 8.063 1.613 3.737 1.00 97.94 246 HIS A N 1
ATOM 1880 C CA . HIS A 1 246 ? 8.266 0.165 3.814 1.00 97.94 246 HIS A CA 1
ATOM 1881 C C . HIS A 1 246 ? 7.756 -0.409 5.140 1.00 97.94 246 HIS A C 1
ATOM 1883 O O . HIS A 1 246 ? 6.969 -1.362 5.117 1.00 97.94 246 HIS A O 1
ATOM 1889 N N . ASN A 1 247 ? 8.127 0.198 6.267 1.00 98.31 247 ASN A N 1
ATOM 1890 C CA . ASN A 1 247 ? 7.683 -0.201 7.603 1.00 98.31 247 ASN A CA 1
ATOM 1891 C C . ASN A 1 247 ? 6.162 -0.071 7.759 1.00 98.31 247 ASN A C 1
ATOM 1893 O O . ASN A 1 247 ? 5.498 -0.993 8.244 1.00 98.31 247 ASN A O 1
ATOM 1897 N N . TYR A 1 248 ? 5.590 1.025 7.260 1.00 98.25 248 TYR A N 1
ATOM 1898 C CA . TYR A 1 248 ? 4.148 1.227 7.197 1.00 98.25 248 TYR A CA 1
ATOM 1899 C C . TYR A 1 248 ? 3.449 0.105 6.426 1.00 98.25 248 TYR A C 1
ATOM 1901 O O . TYR A 1 248 ? 2.513 -0.511 6.936 1.00 98.25 248 TYR A O 1
ATOM 1909 N N . LEU A 1 249 ? 3.914 -0.216 5.214 1.00 98.19 249 LEU A N 1
ATOM 1910 C CA . LEU A 1 249 ? 3.282 -1.251 4.397 1.00 98.19 249 LEU A CA 1
ATOM 1911 C C . LEU A 1 249 ? 3.371 -2.628 5.038 1.00 98.19 249 LEU A C 1
ATOM 1913 O O . LEU A 1 249 ? 2.404 -3.388 4.965 1.00 98.19 249 LEU A O 1
ATOM 1917 N N . ARG A 1 250 ? 4.484 -2.953 5.701 1.00 98.44 250 ARG A N 1
ATOM 1918 C CA . ARG A 1 250 ? 4.592 -4.193 6.481 1.00 98.44 250 ARG A CA 1
ATOM 1919 C C . ARG A 1 250 ? 3.527 -4.248 7.572 1.00 98.44 250 ARG A C 1
ATOM 1921 O O . ARG A 1 250 ? 2.813 -5.247 7.653 1.00 98.44 250 ARG A O 1
ATOM 1928 N N . ALA A 1 251 ? 3.349 -3.169 8.334 1.00 98.56 251 ALA A N 1
ATOM 1929 C CA . ALA A 1 251 ? 2.320 -3.081 9.366 1.00 98.56 251 ALA A CA 1
ATOM 1930 C C . ALA A 1 251 ? 0.900 -3.238 8.793 1.00 98.56 251 ALA A C 1
ATOM 1932 O O . ALA A 1 251 ? 0.112 -4.038 9.299 1.00 98.56 251 ALA A O 1
ATOM 1933 N N . VAL A 1 252 ? 0.592 -2.547 7.692 1.00 98.31 252 VAL A N 1
ATOM 1934 C CA . VAL A 1 252 ? -0.694 -2.642 6.981 1.00 98.31 252 VAL A CA 1
ATOM 1935 C C . VAL A 1 252 ? -0.977 -4.068 6.507 1.00 98.31 252 VAL A C 1
ATOM 1937 O O . VAL A 1 252 ? -2.084 -4.570 6.689 1.00 98.31 252 VAL A O 1
ATOM 1940 N N . ILE A 1 253 ? 0.015 -4.748 5.925 1.00 98.38 253 ILE A N 1
ATOM 1941 C CA . ILE A 1 253 ? -0.126 -6.124 5.425 1.00 98.38 253 ILE A CA 1
ATOM 1942 C C . ILE A 1 253 ? -0.364 -7.115 6.573 1.00 98.38 253 ILE A C 1
ATOM 1944 O O . ILE A 1 253 ? -1.138 -8.058 6.413 1.00 98.38 253 ILE A O 1
ATOM 1948 N N . LEU A 1 254 ? 0.261 -6.908 7.734 1.00 98.31 254 LEU A N 1
ATOM 1949 C CA . LEU A 1 254 ? 0.011 -7.729 8.920 1.00 98.31 254 LEU A CA 1
ATOM 1950 C C . LEU A 1 254 ? -1.395 -7.499 9.485 1.00 98.31 254 LEU A C 1
ATOM 1952 O O . LEU A 1 254 ? -2.091 -8.468 9.782 1.00 98.31 254 LEU A O 1
ATOM 1956 N N . VAL A 1 255 ? -1.847 -6.242 9.559 1.00 98.38 255 VAL A N 1
ATOM 1957 C CA . VAL A 1 255 ? -3.221 -5.900 9.964 1.00 98.38 255 VAL A CA 1
ATOM 1958 C C . VAL A 1 255 ? -4.251 -6.482 8.991 1.00 98.38 255 VAL A C 1
ATOM 1960 O O . VAL A 1 255 ? -5.263 -7.028 9.431 1.00 98.38 255 VAL A O 1
ATOM 1963 N N . ARG A 1 256 ? -3.974 -6.476 7.679 1.00 97.56 256 ARG A N 1
ATOM 1964 C CA . ARG A 1 256 ? -4.808 -7.166 6.677 1.00 97.56 256 ARG A CA 1
ATOM 1965 C C . ARG A 1 256 ? -4.986 -8.650 7.009 1.00 97.56 256 ARG A C 1
ATOM 1967 O O . ARG A 1 256 ? -6.049 -9.199 6.757 1.00 97.56 256 ARG A O 1
ATOM 1974 N N . GLY A 1 257 ? -3.984 -9.302 7.599 1.00 96.75 257 GLY A N 1
ATOM 1975 C CA . GLY A 1 257 ? -4.071 -10.711 7.993 1.00 96.75 257 GLY A CA 1
ATOM 1976 C C . GLY A 1 257 ? -5.208 -11.021 8.976 1.00 96.75 257 GLY A C 1
ATOM 1977 O O . GLY A 1 257 ? -5.737 -12.129 8.948 1.00 96.75 257 GLY A O 1
ATOM 1978 N N . VAL A 1 258 ? -5.612 -10.050 9.804 1.00 97.56 258 VAL A N 1
ATOM 1979 C CA . VAL A 1 258 ? -6.736 -10.188 10.751 1.00 97.56 258 VAL A CA 1
ATOM 1980 C C . VAL A 1 258 ? -8.002 -9.441 10.324 1.00 97.56 258 VAL A C 1
ATOM 1982 O O . VAL A 1 258 ? -9.091 -9.782 10.780 1.00 97.56 258 VAL A O 1
ATOM 1985 N N . LEU A 1 259 ? -7.875 -8.457 9.431 1.00 97.06 259 LEU A N 1
ATOM 1986 C CA . LEU A 1 259 ? -8.975 -7.694 8.836 1.00 97.06 259 LEU A CA 1
ATOM 1987 C C . LEU A 1 259 ? -8.844 -7.707 7.299 1.00 97.06 259 LEU A C 1
ATOM 1989 O O . LEU A 1 259 ? -8.517 -6.678 6.696 1.00 97.06 259 LEU A O 1
ATOM 1993 N N . PRO A 1 260 ? -9.054 -8.864 6.640 1.00 96.62 260 PRO A N 1
ATOM 1994 C CA . PRO A 1 260 ? -8.815 -9.024 5.202 1.00 96.62 260 PRO A CA 1
ATOM 1995 C C . PRO A 1 260 ? -9.681 -8.099 4.351 1.00 96.62 260 PRO A C 1
ATOM 1997 O O . PRO A 1 260 ? -9.286 -7.695 3.261 1.00 96.62 260 PRO A O 1
ATOM 2000 N N . GLU A 1 261 ? -10.844 -7.702 4.859 1.00 93.81 261 GLU A N 1
ATOM 2001 C CA . GLU A 1 261 ? -11.738 -6.785 4.173 1.00 93.81 261 GLU A CA 1
ATOM 2002 C C . GLU A 1 261 ? -11.157 -5.369 4.008 1.00 93.81 261 GLU A C 1
ATOM 2004 O O . GLU A 1 261 ? -11.624 -4.619 3.158 1.00 93.81 261 GLU A O 1
ATOM 2009 N N . LEU A 1 262 ? -10.096 -4.995 4.731 1.00 95.12 262 LEU A N 1
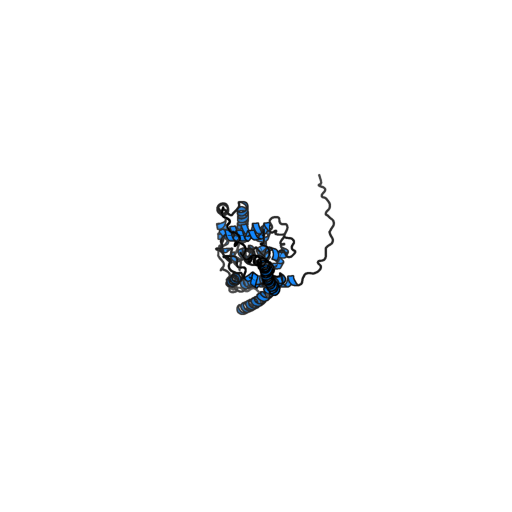ATOM 2010 C CA . LEU A 1 262 ? -9.389 -3.733 4.481 1.00 95.12 262 LEU A CA 1
ATOM 2011 C C . LEU A 1 262 ? -8.732 -3.690 3.095 1.00 95.12 262 LEU A C 1
ATOM 2013 O O . LEU A 1 262 ? -8.451 -2.608 2.583 1.00 95.12 262 LEU A O 1
ATOM 2017 N N . ASP A 1 263 ? -8.518 -4.839 2.458 1.00 95.44 263 ASP A N 1
ATOM 2018 C CA . ASP A 1 263 ? -8.065 -4.908 1.078 1.00 95.44 263 ASP A CA 1
ATOM 2019 C C . ASP A 1 263 ? -9.264 -4.998 0.129 1.00 95.44 263 ASP A C 1
ATOM 2021 O O . ASP A 1 263 ? -9.921 -6.027 0.003 1.00 95.44 263 ASP A O 1
ATOM 2025 N N . GLY A 1 264 ? -9.581 -3.884 -0.531 1.00 90.44 264 GLY A N 1
ATOM 2026 C CA . GLY A 1 264 ? -10.685 -3.829 -1.489 1.00 90.44 264 GLY A CA 1
ATOM 2027 C C . GLY A 1 264 ? -10.424 -4.524 -2.821 1.00 90.44 264 GLY A C 1
ATOM 2028 O O . GLY A 1 264 ? -11.383 -4.746 -3.557 1.00 90.44 264 GLY A O 1
ATOM 2029 N N . ILE A 1 265 ? -9.169 -4.856 -3.135 1.00 90.12 265 ILE A N 1
ATOM 2030 C CA . ILE A 1 265 ? -8.774 -5.425 -4.428 1.00 90.12 265 ILE A CA 1
ATOM 2031 C C . ILE A 1 265 ? -8.617 -6.938 -4.333 1.00 90.12 265 ILE A C 1
ATOM 2033 O O . ILE A 1 265 ? -9.146 -7.664 -5.178 1.00 90.12 265 ILE A O 1
ATOM 2037 N N . ASP A 1 266 ? -7.898 -7.410 -3.316 1.00 93.06 266 ASP A N 1
ATOM 2038 C CA . ASP A 1 266 ? -7.650 -8.834 -3.104 1.00 93.06 266 ASP A CA 1
ATOM 2039 C C . ASP A 1 266 ? -7.588 -9.181 -1.601 1.00 93.06 266 ASP A C 1
ATOM 2041 O O . ASP A 1 266 ? -6.506 -9.350 -1.031 1.00 93.06 266 ASP A O 1
ATOM 2045 N N . PRO A 1 267 ? -8.755 -9.336 -0.938 1.00 94.06 267 PRO A N 1
ATOM 2046 C CA . PRO A 1 267 ? -8.837 -9.743 0.468 1.00 94.06 267 PRO A CA 1
ATOM 2047 C C . PRO A 1 267 ? -8.126 -11.065 0.785 1.00 94.06 267 PRO A C 1
ATOM 2049 O O . PRO A 1 267 ? -7.798 -11.327 1.940 1.00 94.06 267 PRO A O 1
ATOM 2052 N N . GLN A 1 268 ? -7.933 -11.921 -0.224 1.00 95.50 268 GLN A N 1
ATOM 2053 C CA . GLN A 1 268 ? -7.343 -13.255 -0.098 1.00 95.50 268 GLN A CA 1
ATOM 2054 C C . GLN A 1 268 ? -5.894 -13.296 -0.598 1.00 95.50 268 GLN A C 1
ATOM 2056 O O . GLN A 1 268 ? -5.320 -14.378 -0.742 1.00 95.50 268 GLN A O 1
ATOM 2061 N N . ALA A 1 269 ? -5.289 -12.133 -0.860 1.00 93.31 269 ALA A N 1
ATOM 2062 C CA . ALA A 1 269 ? -3.908 -12.056 -1.291 1.00 93.31 269 ALA A CA 1
ATOM 2063 C C . ALA A 1 269 ? -2.988 -12.742 -0.272 1.00 93.31 269 ALA A C 1
ATOM 2065 O O . ALA A 1 269 ? -3.079 -12.518 0.939 1.00 93.31 269 ALA A O 1
ATOM 2066 N N . ASP A 1 270 ? -2.044 -13.537 -0.772 1.00 96.19 270 ASP A N 1
ATOM 2067 C CA . ASP A 1 270 ? -1.028 -14.175 0.061 1.00 96.19 270 ASP A CA 1
ATOM 2068 C C . ASP A 1 270 ? -0.174 -13.119 0.794 1.00 96.19 270 ASP A C 1
ATOM 2070 O O . ASP A 1 270 ? 0.379 -12.193 0.189 1.00 96.19 270 ASP A O 1
ATOM 2074 N N . THR A 1 271 ? -0.056 -13.243 2.119 1.00 96.00 271 THR A N 1
ATOM 2075 C CA . THR A 1 271 ? 0.665 -12.275 2.964 1.00 96.00 271 THR A CA 1
ATOM 2076 C C . THR A 1 271 ? 2.134 -12.172 2.573 1.00 96.00 271 THR A C 1
ATOM 2078 O O . THR A 1 271 ? 2.665 -11.067 2.447 1.00 96.00 271 THR A O 1
ATOM 2081 N N . LYS A 1 272 ? 2.795 -13.306 2.306 1.00 95.62 272 LYS A N 1
ATOM 2082 C CA . LYS A 1 272 ? 4.211 -13.339 1.917 1.00 95.62 272 LYS A CA 1
ATOM 2083 C C . LYS A 1 272 ? 4.432 -12.609 0.592 1.00 95.62 272 LYS A C 1
ATOM 2085 O O . LYS A 1 272 ? 5.391 -11.847 0.457 1.00 95.62 272 LYS A O 1
ATOM 2090 N N . LYS A 1 273 ? 3.534 -12.784 -0.375 1.00 94.50 273 LYS A N 1
ATOM 2091 C CA . LYS A 1 273 ? 3.550 -12.049 -1.640 1.00 94.50 273 LYS A CA 1
ATOM 2092 C C . LYS A 1 273 ? 3.436 -10.542 -1.429 1.00 94.50 273 LYS A C 1
ATOM 2094 O O . LYS A 1 273 ? 4.227 -9.801 -2.008 1.00 94.50 273 LYS A O 1
ATOM 2099 N N . CYS A 1 274 ? 2.508 -10.087 -0.594 1.00 96.62 274 CYS A N 1
ATOM 2100 C CA . CYS A 1 274 ? 2.349 -8.659 -0.325 1.00 96.62 274 CYS A CA 1
ATOM 2101 C C . CYS A 1 274 ? 3.554 -8.073 0.418 1.00 96.62 274 CYS A C 1
ATOM 2103 O O . CYS A 1 274 ? 4.003 -6.985 0.068 1.00 96.62 274 CYS A O 1
ATOM 2105 N N . LEU A 1 275 ? 4.151 -8.805 1.365 1.00 96.44 275 LEU A N 1
ATOM 2106 C CA . LEU A 1 275 ? 5.393 -8.377 2.022 1.00 96.44 275 LEU A CA 1
ATOM 2107 C C . LEU A 1 275 ? 6.541 -8.238 1.013 1.00 96.44 275 LEU A C 1
ATOM 2109 O O . LEU A 1 275 ? 7.272 -7.250 1.035 1.00 96.44 275 LEU A O 1
ATOM 2113 N N . ASN A 1 276 ? 6.656 -9.167 0.059 1.00 94.44 276 ASN A N 1
ATOM 2114 C CA . ASN A 1 276 ? 7.619 -9.049 -1.039 1.00 94.44 276 ASN A CA 1
ATOM 2115 C C . ASN A 1 276 ? 7.344 -7.839 -1.942 1.00 94.44 276 ASN A C 1
ATOM 2117 O O . ASN A 1 276 ? 8.282 -7.283 -2.509 1.00 94.44 276 ASN A O 1
ATOM 2121 N N . MET A 1 277 ? 6.084 -7.425 -2.101 1.00 94.81 277 MET A N 1
ATOM 2122 C CA . MET A 1 277 ? 5.746 -6.189 -2.810 1.00 94.81 277 MET A CA 1
ATOM 2123 C C . MET A 1 277 ? 6.193 -4.965 -2.013 1.00 94.81 277 MET A C 1
ATOM 2125 O O . MET A 1 277 ? 6.813 -4.086 -2.608 1.00 94.81 277 MET A O 1
ATOM 2129 N N . ALA A 1 278 ? 5.966 -4.934 -0.696 1.00 96.00 278 ALA A N 1
ATOM 2130 C CA . ALA A 1 278 ? 6.439 -3.860 0.178 1.00 96.00 278 ALA A CA 1
ATOM 2131 C C . ALA A 1 278 ? 7.966 -3.701 0.105 1.00 96.00 278 ALA A C 1
ATOM 2133 O O . ALA A 1 278 ? 8.452 -2.588 -0.065 1.00 96.00 278 ALA A O 1
ATOM 2134 N N . HIS A 1 279 ? 8.736 -4.797 0.114 1.00 95.88 279 HIS A N 1
ATOM 2135 C CA . HIS A 1 279 ? 10.202 -4.747 -0.017 1.00 95.88 279 HIS A CA 1
ATOM 2136 C C . HIS A 1 279 ? 10.704 -4.035 -1.287 1.00 95.88 279 HIS A C 1
ATOM 2138 O O . HIS A 1 279 ? 11.818 -3.515 -1.299 1.00 95.88 279 HIS A O 1
ATOM 2144 N N . ARG A 1 280 ? 9.890 -3.949 -2.348 1.00 94.50 280 ARG A N 1
ATOM 2145 C CA . ARG A 1 280 ? 10.256 -3.223 -3.577 1.00 94.50 280 ARG A CA 1
ATOM 2146 C C . ARG A 1 280 ? 10.280 -1.708 -3.400 1.00 94.50 280 ARG A C 1
ATOM 2148 O O . ARG A 1 280 ? 10.850 -1.034 -4.248 1.00 94.50 280 ARG A O 1
ATOM 2155 N N . VAL A 1 281 ? 9.709 -1.174 -2.319 1.00 95.06 281 VAL A N 1
ATOM 2156 C CA . VAL A 1 281 ? 9.815 0.255 -1.994 1.00 95.06 281 VAL A CA 1
ATOM 2157 C C . VAL A 1 281 ? 11.270 0.641 -1.723 1.00 95.06 281 VAL A C 1
ATOM 21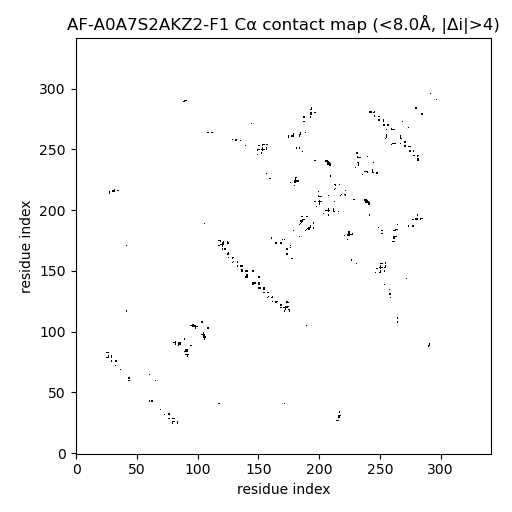59 O O . VAL A 1 281 ? 11.733 1.656 -2.245 1.00 95.06 281 VAL A O 1
ATOM 2162 N N . LEU A 1 282 ? 12.006 -0.190 -0.977 1.00 95.62 282 LEU A N 1
ATOM 2163 C CA . LEU A 1 282 ? 13.420 0.040 -0.653 1.00 95.62 282 LEU A CA 1
ATOM 2164 C C . LEU A 1 282 ? 14.331 -0.138 -1.869 1.00 95.62 282 LEU A C 1
ATOM 2166 O O . LEU A 1 282 ? 15.332 0.548 -2.038 1.00 95.62 282 LEU A O 1
ATOM 2170 N N . SER A 1 283 ? 14.002 -1.107 -2.716 1.00 91.12 283 SER A N 1
ATOM 2171 C CA . SER A 1 283 ? 14.800 -1.469 -3.884 1.00 91.12 283 SER A CA 1
ATOM 2172 C C . SER A 1 283 ? 13.892 -1.561 -5.100 1.00 91.12 283 SER A C 1
ATOM 2174 O O . SER A 1 283 ? 13.540 -2.671 -5.517 1.00 91.12 283 SER A O 1
ATOM 2176 N N . PRO A 1 284 ? 13.472 -0.413 -5.666 1.00 84.25 284 PRO A N 1
ATOM 2177 C CA . PRO A 1 284 ? 12.668 -0.435 -6.873 1.00 84.25 284 PRO A CA 1
ATOM 2178 C C . PRO A 1 284 ? 13.495 -1.133 -7.960 1.00 84.25 284 PRO A C 1
ATOM 2180 O O . PRO A 1 284 ? 14.630 -0.711 -8.207 1.00 84.25 284 PRO A O 1
ATOM 2183 N N . PRO A 1 285 ? 13.002 -2.209 -8.610 1.00 79.19 285 PRO A N 1
ATOM 2184 C CA . PRO A 1 285 ? 13.666 -2.762 -9.771 1.00 79.19 285 PRO A CA 1
ATOM 2185 C C . PRO A 1 285 ? 13.969 -1.650 -10.759 1.00 79.19 285 PRO A C 1
ATOM 2187 O O . PRO A 1 285 ? 13.191 -0.700 -10.907 1.00 79.19 285 PRO A O 1
ATOM 2190 N N . ALA A 1 286 ? 15.124 -1.791 -11.411 1.00 79.19 286 ALA A N 1
ATOM 2191 C CA . ALA A 1 286 ? 15.576 -0.856 -12.421 1.00 79.19 286 ALA A CA 1
ATOM 2192 C C . ALA A 1 286 ? 14.399 -0.515 -13.331 1.00 79.19 286 ALA A C 1
ATOM 2194 O O . ALA A 1 286 ? 13.709 -1.419 -13.820 1.00 79.19 286 ALA A O 1
ATOM 2195 N N . ALA A 1 287 ? 14.140 0.787 -13.489 1.00 73.88 287 ALA A N 1
ATOM 2196 C CA . ALA A 1 287 ? 13.044 1.247 -14.320 1.00 73.88 287 ALA A CA 1
ATOM 2197 C C . ALA A 1 287 ? 13.130 0.500 -15.657 1.00 73.88 287 ALA A C 1
ATOM 2199 O O . ALA A 1 287 ? 14.231 0.433 -16.220 1.00 73.88 287 ALA A O 1
ATOM 2200 N N . PRO A 1 288 ? 12.023 -0.100 -16.137 1.00 68.75 288 PRO A N 1
ATOM 2201 C CA . PRO A 1 288 ? 12.046 -0.815 -17.399 1.00 68.75 288 PRO A CA 1
ATOM 2202 C C . PRO A 1 288 ? 12.657 0.127 -18.427 1.00 68.75 288 PRO A C 1
ATOM 2204 O O . PRO A 1 288 ? 12.207 1.268 -18.578 1.00 68.75 288 PRO A O 1
ATOM 2207 N N . THR A 1 289 ? 13.754 -0.311 -19.046 1.00 76.38 289 THR A N 1
ATOM 2208 C CA . THR A 1 289 ? 14.479 0.530 -19.990 1.00 76.38 289 THR A CA 1
ATOM 2209 C C . THR A 1 289 ? 13.491 0.982 -21.053 1.00 76.38 289 THR A C 1
ATOM 2211 O O . THR A 1 289 ? 12.654 0.191 -21.506 1.00 76.38 289 THR A O 1
ATOM 2214 N N . LYS A 1 290 ? 13.532 2.278 -21.400 1.00 81.50 290 LYS A N 1
ATOM 2215 C CA . LYS A 1 290 ? 12.640 2.864 -22.405 1.00 81.50 290 LYS A CA 1
ATOM 2216 C C . LYS A 1 290 ? 12.581 1.913 -23.589 1.00 81.50 290 LYS A C 1
ATOM 2218 O O . LYS A 1 290 ? 13.615 1.635 -24.203 1.00 81.50 290 LYS A O 1
ATOM 2223 N N . ARG A 1 291 ? 11.388 1.372 -23.864 1.00 79.69 291 ARG A N 1
ATOM 2224 C CA . ARG A 1 291 ? 11.199 0.364 -24.909 1.00 79.69 291 ARG A CA 1
ATOM 2225 C C . ARG A 1 291 ? 11.818 0.935 -26.177 1.00 79.69 291 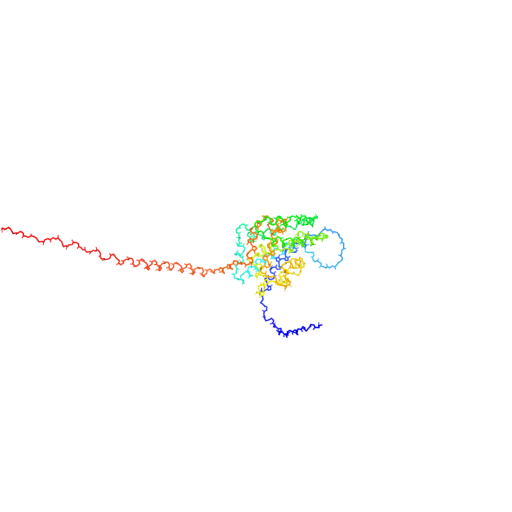ARG A C 1
ATOM 2227 O O . ARG A 1 291 ? 11.366 1.973 -26.657 1.00 79.69 291 ARG A O 1
ATOM 2234 N N . MET A 1 292 ? 12.881 0.299 -26.678 1.00 83.62 292 MET A N 1
ATOM 2235 C CA . MET A 1 292 ? 13.577 0.812 -27.856 1.00 83.62 292 MET A CA 1
ATOM 2236 C C . MET A 1 292 ? 12.551 1.064 -28.966 1.00 83.62 292 MET A C 1
ATOM 2238 O O . MET A 1 292 ? 11.676 0.220 -29.213 1.00 83.62 292 MET A O 1
ATOM 2242 N N . ARG A 1 293 ? 12.629 2.244 -29.594 1.00 89.19 293 ARG A N 1
ATOM 2243 C CA . ARG A 1 293 ? 11.771 2.585 -30.735 1.00 89.19 293 ARG A CA 1
ATOM 2244 C C . ARG A 1 293 ? 11.953 1.532 -31.833 1.00 89.19 293 ARG A C 1
ATOM 2246 O O . ARG A 1 293 ? 12.970 0.837 -31.875 1.00 89.19 293 ARG A O 1
ATOM 2253 N N . PHE A 1 294 ? 10.961 1.415 -32.711 1.00 92.44 294 PHE A N 1
ATOM 2254 C CA . PHE A 1 294 ? 10.950 0.401 -33.768 1.00 92.44 294 PHE A CA 1
ATOM 2255 C C . PHE A 1 294 ? 12.251 0.396 -34.593 1.00 92.44 294 PHE A C 1
ATOM 2257 O O . PHE A 1 294 ? 12.870 -0.653 -34.743 1.00 92.44 294 PHE A O 1
ATOM 2264 N N . TYR A 1 295 ? 12.733 1.570 -35.018 1.00 92.62 295 TYR A N 1
ATOM 2265 C CA . TYR A 1 295 ? 13.960 1.686 -35.815 1.00 92.62 295 TYR A CA 1
ATOM 2266 C C . TYR A 1 295 ? 15.241 1.250 -35.077 1.00 92.62 295 TYR A C 1
ATOM 2268 O O . TYR A 1 295 ? 15.954 0.413 -35.622 1.00 92.62 295 TYR A O 1
ATOM 2276 N N . PRO A 1 296 ? 15.538 1.708 -33.840 1.00 92.44 296 PRO A N 1
ATOM 2277 C CA . PRO A 1 296 ? 16.651 1.162 -33.057 1.00 92.44 296 PRO A CA 1
ATOM 2278 C C . PRO A 1 296 ? 16.603 -0.357 -32.865 1.00 92.44 296 PRO A C 1
ATOM 2280 O O . PRO A 1 296 ? 17.639 -1.012 -32.936 1.00 92.44 296 PRO A O 1
ATOM 2283 N N . LYS A 1 297 ? 15.410 -0.939 -32.664 1.00 91.88 297 LYS A N 1
ATOM 2284 C CA . LYS A 1 297 ? 15.263 -2.401 -32.589 1.00 91.88 297 LYS A CA 1
ATOM 2285 C C . LYS A 1 297 ? 15.634 -3.068 -33.907 1.00 91.88 297 LYS A C 1
ATOM 2287 O O . LYS A 1 297 ? 16.383 -4.038 -33.897 1.00 91.88 297 LYS A O 1
ATOM 2292 N N . LEU A 1 298 ? 15.139 -2.536 -35.024 1.00 96.31 298 LEU A N 1
ATOM 2293 C CA . LEU A 1 298 ? 15.436 -3.064 -36.352 1.00 96.31 298 LEU A CA 1
ATOM 2294 C C . LEU A 1 298 ? 16.934 -2.962 -36.670 1.00 96.31 298 LEU A C 1
ATOM 2296 O O . LEU A 1 298 ? 17.517 -3.928 -37.147 1.00 96.31 298 LEU A O 1
ATOM 2300 N N . LEU A 1 299 ? 17.572 -1.836 -36.333 1.00 96.25 299 LEU A N 1
ATOM 2301 C CA . LEU A 1 299 ? 19.017 -1.642 -36.482 1.00 96.25 299 LEU A CA 1
ATOM 2302 C C . LEU A 1 299 ? 19.825 -2.605 -35.610 1.00 96.25 299 LEU A C 1
ATOM 2304 O O . LEU A 1 299 ? 20.824 -3.142 -36.076 1.00 96.25 299 LEU A O 1
ATOM 2308 N N . SER A 1 300 ? 19.392 -2.866 -34.374 1.00 95.94 300 SER A N 1
ATOM 2309 C CA . SER A 1 300 ? 20.041 -3.848 -33.499 1.00 95.94 300 SER A CA 1
ATOM 2310 C C . SER A 1 300 ? 19.951 -5.266 -34.076 1.00 95.94 300 SER A C 1
ATOM 2312 O O . SER A 1 300 ? 20.962 -5.961 -34.130 1.00 95.94 300 SER A O 1
ATOM 2314 N N . ILE A 1 301 ? 18.780 -5.670 -34.584 1.00 95.94 301 ILE A N 1
ATOM 2315 C CA . ILE A 1 301 ? 18.587 -6.976 -35.237 1.00 95.94 301 ILE A CA 1
ATOM 2316 C C . ILE A 1 301 ? 19.434 -7.079 -36.511 1.00 95.94 301 ILE A C 1
ATOM 2318 O O . ILE A 1 301 ? 20.139 -8.069 -36.701 1.00 95.94 301 ILE A O 1
ATOM 2322 N N . ALA A 1 302 ? 19.414 -6.048 -37.360 1.00 96.94 302 ALA A N 1
ATOM 2323 C CA . ALA A 1 302 ? 20.225 -5.998 -38.572 1.00 96.94 302 ALA A CA 1
ATOM 2324 C C . ALA A 1 302 ? 21.723 -6.071 -38.243 1.00 96.94 302 ALA A C 1
ATOM 2326 O O . ALA A 1 302 ? 22.451 -6.836 -38.868 1.00 96.94 302 ALA A O 1
ATOM 2327 N N . GLY A 1 303 ? 22.178 -5.342 -37.221 1.00 97.38 303 GLY A N 1
ATOM 2328 C CA . GLY A 1 303 ? 23.561 -5.377 -36.749 1.00 97.38 303 GLY A CA 1
ATOM 2329 C C . GLY A 1 303 ? 23.999 -6.771 -36.296 1.00 97.38 303 GLY A C 1
ATOM 2330 O O . GLY A 1 303 ? 25.079 -7.217 -36.677 1.00 97.38 303 GLY A O 1
ATOM 2331 N N . ILE A 1 304 ? 23.150 -7.493 -35.556 1.00 97.25 304 ILE A N 1
ATOM 2332 C CA . ILE A 1 304 ? 23.416 -8.888 -35.161 1.00 97.25 304 ILE A CA 1
ATOM 2333 C C . ILE A 1 304 ? 23.511 -9.792 -36.401 1.00 97.25 304 ILE A C 1
ATOM 2335 O O . ILE A 1 304 ? 24.428 -10.606 -36.494 1.00 97.25 304 ILE A O 1
ATOM 2339 N N . PHE A 1 305 ? 22.612 -9.625 -37.375 1.00 97.94 305 PHE A N 1
ATOM 2340 C CA . PHE A 1 305 ? 22.593 -10.424 -38.603 1.00 97.94 305 PHE A CA 1
ATOM 2341 C C . PHE A 1 305 ? 23.842 -10.202 -39.471 1.00 97.94 305 PHE A C 1
ATOM 2343 O O . PHE A 1 305 ? 24.525 -11.158 -39.840 1.00 97.94 305 PHE A O 1
ATOM 2350 N N . PHE A 1 306 ? 24.197 -8.943 -39.745 1.00 97.62 306 PHE A N 1
ATOM 2351 C CA . PHE A 1 306 ? 25.406 -8.610 -40.503 1.00 97.62 306 PHE A CA 1
ATOM 2352 C C . PHE A 1 306 ? 26.681 -8.998 -39.751 1.00 97.62 306 PHE A C 1
ATOM 2354 O O . PHE A 1 306 ? 27.623 -9.491 -40.370 1.00 97.62 306 PHE A O 1
ATOM 2361 N N . GLY A 1 307 ? 26.701 -8.842 -38.424 1.00 97.62 307 GLY A N 1
ATOM 2362 C CA . GLY A 1 307 ? 27.799 -9.305 -37.578 1.00 97.62 307 GLY A CA 1
ATOM 2363 C C . GLY A 1 307 ? 28.010 -10.816 -37.682 1.00 97.62 307 GLY A C 1
ATOM 2364 O O . GLY A 1 307 ? 29.143 -11.261 -37.849 1.00 97.62 307 GLY A O 1
ATOM 2365 N N . ALA A 1 308 ? 26.930 -11.603 -37.671 1.00 97.62 308 ALA A N 1
ATOM 2366 C CA . ALA A 1 308 ? 26.996 -13.052 -37.841 1.00 97.62 308 ALA A CA 1
ATOM 2367 C C . ALA A 1 308 ? 27.513 -13.460 -39.233 1.00 97.62 308 ALA A C 1
ATOM 2369 O O . ALA A 1 308 ? 28.364 -14.344 -39.323 1.00 97.62 308 ALA A O 1
ATOM 2370 N N . ILE A 1 309 ? 27.067 -12.795 -40.307 1.00 97.06 309 ILE A N 1
ATOM 2371 C CA . ILE A 1 309 ? 27.570 -13.041 -41.672 1.00 97.06 309 ILE A CA 1
ATOM 2372 C C . ILE A 1 309 ? 29.058 -12.705 -41.769 1.00 97.06 309 ILE A C 1
ATOM 2374 O O . ILE A 1 309 ? 29.837 -13.512 -42.269 1.00 97.06 309 ILE A O 1
ATOM 2378 N N . ALA A 1 310 ? 29.473 -11.538 -41.270 1.00 96.88 310 ALA A N 1
ATOM 2379 C CA . ALA A 1 310 ? 30.874 -11.129 -41.289 1.00 96.88 310 ALA A CA 1
ATOM 2380 C C . ALA A 1 310 ? 31.758 -12.121 -40.518 1.00 96.88 310 ALA A C 1
ATOM 2382 O O . ALA A 1 310 ? 32.815 -12.519 -41.011 1.00 96.88 310 ALA A O 1
ATOM 2383 N N . LEU A 1 311 ? 31.296 -12.573 -39.348 1.00 96.69 311 LEU A N 1
ATOM 2384 C CA . LEU A 1 311 ? 31.977 -13.580 -38.540 1.00 96.69 311 LEU A CA 1
ATOM 2385 C C . LEU A 1 311 ? 32.083 -14.920 -39.286 1.00 96.69 311 LEU A C 1
ATOM 2387 O O . LEU A 1 311 ? 33.162 -15.506 -39.341 1.00 96.69 311 LEU A O 1
ATOM 2391 N N . HIS A 1 312 ? 30.998 -15.376 -39.917 1.00 95.38 312 HIS A N 1
ATOM 2392 C CA . HIS A 1 312 ? 30.980 -16.600 -40.718 1.00 95.38 312 HIS A CA 1
ATOM 2393 C C . HIS A 1 312 ? 31.958 -16.524 -41.896 1.00 95.38 312 HIS A C 1
ATOM 2395 O O . HIS A 1 312 ? 32.794 -17.411 -42.059 1.00 95.38 312 HIS A O 1
ATOM 2401 N N . CYS A 1 313 ? 31.939 -15.431 -42.661 1.00 94.69 313 CYS A N 1
ATOM 2402 C CA . CYS A 1 313 ? 32.886 -15.200 -43.750 1.00 94.69 313 CYS A CA 1
ATOM 2403 C C . CYS A 1 313 ? 34.339 -15.201 -43.252 1.00 94.69 313 CYS A C 1
ATOM 2405 O O . CYS A 1 313 ? 35.206 -15.792 -43.896 1.00 94.69 313 CYS A O 1
ATOM 2407 N N . LEU A 1 314 ? 34.616 -14.598 -42.092 1.00 94.00 314 LEU A N 1
ATOM 2408 C CA . LEU A 1 314 ? 35.961 -14.543 -41.514 1.00 94.00 314 LEU A CA 1
ATOM 2409 C C . LEU A 1 314 ? 36.484 -15.931 -41.111 1.00 94.00 314 LEU A C 1
ATOM 2411 O O . LEU A 1 314 ? 37.666 -16.216 -41.310 1.00 94.00 314 LEU A O 1
ATOM 2415 N N . PHE A 1 315 ? 35.625 -16.812 -40.594 1.00 92.62 315 PHE A N 1
ATOM 2416 C CA . PHE A 1 315 ? 36.019 -18.173 -40.218 1.00 92.62 315 PHE A CA 1
ATOM 2417 C C . PHE A 1 315 ? 36.042 -19.150 -41.402 1.00 92.62 315 PHE A C 1
ATOM 2419 O O . PHE A 1 315 ? 36.978 -19.943 -41.515 1.00 92.62 315 PHE A O 1
ATOM 2426 N N . CYS A 1 316 ? 35.088 -19.069 -42.330 1.00 88.31 316 CYS A N 1
ATOM 2427 C CA . CYS A 1 316 ? 35.025 -19.968 -43.485 1.00 88.31 316 CYS A CA 1
ATOM 2428 C C . CYS A 1 316 ? 36.129 -19.693 -44.515 1.00 88.31 316 CYS A C 1
ATOM 2430 O O . CYS A 1 316 ? 36.701 -20.631 -45.067 1.00 88.31 316 CYS A O 1
ATOM 2432 N N . THR A 1 317 ? 36.521 -18.433 -44.721 1.00 82.12 317 THR A N 1
ATOM 2433 C CA . THR A 1 317 ? 37.634 -18.101 -45.633 1.00 82.12 317 THR A CA 1
ATOM 2434 C C . THR A 1 317 ? 39.002 -18.529 -45.092 1.00 82.12 317 THR A C 1
ATOM 2436 O O . THR A 1 317 ? 39.938 -18.734 -45.866 1.00 82.12 317 THR A O 1
ATOM 2439 N N . ARG A 1 318 ? 39.133 -18.730 -43.773 1.00 71.81 318 ARG A N 1
ATOM 2440 C CA . ARG A 1 318 ? 40.387 -19.159 -43.133 1.00 71.81 318 ARG A CA 1
ATOM 2441 C C . ARG A 1 318 ? 40.630 -20.670 -43.222 1.00 71.81 318 ARG A C 1
ATOM 2443 O O . ARG A 1 318 ? 41.786 -21.085 -43.257 1.00 71.81 318 ARG A O 1
ATOM 2450 N N . GLY A 1 319 ? 39.573 -21.482 -43.298 1.00 62.00 319 GLY A N 1
ATOM 2451 C CA . GLY A 1 319 ? 39.671 -22.946 -43.386 1.00 62.00 319 GLY A CA 1
ATOM 2452 C C . GLY A 1 319 ? 40.103 -23.474 -44.758 1.00 62.00 319 GLY A C 1
ATOM 2453 O O . GLY A 1 319 ? 40.718 -24.532 -44.843 1.00 62.00 319 GLY A O 1
ATOM 2454 N N . SER A 1 320 ? 39.861 -22.719 -45.834 1.00 59.09 320 SER A N 1
ATOM 2455 C CA . SER A 1 320 ? 40.082 -23.210 -47.202 1.00 59.09 320 SER A CA 1
ATOM 2456 C C . SER A 1 320 ? 41.539 -23.155 -47.687 1.00 59.09 320 SER A C 1
ATOM 2458 O O . SER A 1 320 ? 41.826 -23.625 -48.784 1.00 59.09 320 SER A O 1
ATOM 2460 N N . ARG A 1 321 ? 42.482 -22.606 -46.905 1.00 59.50 321 ARG A N 1
ATOM 2461 C CA . ARG A 1 321 ? 43.901 -22.514 -47.315 1.00 59.50 321 ARG A CA 1
ATOM 2462 C C . ARG A 1 321 ? 44.746 -23.757 -47.016 1.00 59.50 321 ARG A C 1
ATOM 2464 O O . ARG A 1 321 ? 45.906 -23.774 -47.399 1.00 59.50 321 ARG A O 1
ATOM 2471 N N . LYS A 1 322 ? 44.210 -24.788 -46.352 1.00 57.69 322 LYS A N 1
ATOM 2472 C CA . LYS A 1 322 ? 44.982 -26.000 -46.002 1.00 57.69 322 LYS A CA 1
ATOM 2473 C C . LYS A 1 322 ? 44.806 -27.196 -46.949 1.00 57.69 322 LYS A C 1
ATOM 2475 O O . LYS A 1 322 ? 45.396 -28.231 -46.684 1.00 57.69 322 LYS A O 1
ATOM 2480 N N . ALA A 1 323 ? 44.041 -27.071 -48.035 1.00 58.56 323 ALA A N 1
ATOM 2481 C CA . ALA A 1 323 ? 43.728 -28.206 -48.915 1.00 58.56 323 ALA A CA 1
ATOM 2482 C C . ALA A 1 323 ? 44.438 -28.197 -50.286 1.00 58.56 323 ALA A C 1
ATOM 2484 O O . ALA A 1 323 ? 44.118 -29.035 -51.117 1.00 58.56 323 ALA A O 1
ATOM 2485 N N . VAL A 1 324 ? 45.374 -27.275 -50.550 1.00 59.75 324 VAL A N 1
ATOM 2486 C CA . VAL A 1 324 ? 45.990 -27.126 -51.892 1.00 59.75 324 VAL A CA 1
ATOM 2487 C C . VAL A 1 324 ? 47.375 -27.787 -52.013 1.00 59.75 324 VAL A C 1
ATOM 2489 O O . VAL A 1 324 ? 47.961 -27.740 -53.081 1.00 59.75 324 VAL A O 1
ATOM 2492 N N . ASP A 1 325 ? 47.887 -28.464 -50.979 1.00 59.94 325 ASP A N 1
ATOM 2493 C CA . ASP A 1 325 ? 49.275 -28.976 -50.998 1.00 59.94 325 ASP A CA 1
ATOM 2494 C C . ASP A 1 325 ? 49.414 -30.478 -50.676 1.00 59.94 325 ASP A C 1
ATOM 2496 O O . ASP A 1 325 ? 50.410 -30.905 -50.099 1.00 59.94 325 ASP A O 1
ATOM 2500 N N . MET A 1 326 ? 48.411 -31.304 -51.012 1.00 60.59 326 MET A N 1
ATOM 2501 C CA . MET A 1 326 ? 48.493 -32.769 -50.828 1.00 60.59 326 MET A CA 1
ATOM 2502 C C . MET A 1 326 ? 48.350 -33.605 -52.110 1.00 60.59 326 MET A C 1
ATOM 2504 O O . MET A 1 326 ? 48.195 -34.816 -52.007 1.00 60.59 326 MET A O 1
ATOM 2508 N N . ASP A 1 327 ? 48.497 -33.007 -53.295 1.00 61.56 327 ASP A N 1
ATOM 2509 C CA . ASP A 1 327 ? 48.773 -33.765 -54.526 1.00 61.56 327 ASP A CA 1
ATOM 2510 C C . ASP A 1 327 ? 50.277 -33.711 -54.826 1.00 61.56 327 ASP A C 1
ATOM 2512 O O . ASP A 1 327 ? 50.736 -33.058 -55.762 1.00 61.56 327 ASP A O 1
ATOM 2516 N N . GLN A 1 328 ? 51.066 -34.389 -53.988 1.00 60.59 328 GLN A N 1
ATOM 2517 C CA . GLN A 1 328 ? 52.419 -34.791 -54.361 1.00 60.59 328 GLN A CA 1
ATOM 2518 C C . GLN A 1 328 ? 52.313 -36.205 -54.960 1.00 60.59 328 GLN A C 1
ATOM 2520 O O . GLN A 1 328 ? 51.973 -37.141 -54.230 1.00 60.59 328 GLN A O 1
ATOM 2525 N N . PRO A 1 329 ? 52.521 -36.384 -56.277 1.00 60.62 329 PRO A N 1
ATOM 2526 C CA . PRO A 1 329 ? 52.422 -37.690 -56.913 1.00 60.62 329 PRO A CA 1
ATOM 2527 C C . PRO A 1 329 ? 53.521 -38.620 -56.391 1.00 60.62 329 PRO A C 1
ATOM 2529 O O . PRO A 1 329 ? 54.702 -38.277 -56.379 1.00 60.62 329 PRO A O 1
ATOM 2532 N N . ALA A 1 330 ? 53.113 -39.812 -55.960 1.00 61.41 330 ALA A N 1
ATOM 2533 C CA . ALA A 1 330 ? 53.979 -40.901 -55.528 1.00 61.41 330 ALA A CA 1
ATOM 2534 C C . ALA A 1 330 ? 54.671 -41.593 -56.724 1.00 61.41 330 ALA A C 1
ATOM 2536 O O . ALA A 1 330 ? 54.520 -42.796 -56.922 1.00 61.41 330 ALA A O 1
ATOM 2537 N N . GLU A 1 331 ? 55.418 -40.841 -57.530 1.00 63.28 331 GLU A N 1
ATOM 2538 C CA . GLU A 1 331 ? 56.241 -41.372 -58.623 1.00 63.28 331 GLU A CA 1
ATOM 2539 C C . GLU A 1 331 ? 57.730 -41.163 -58.325 1.00 63.28 331 GLU A C 1
ATOM 2541 O O . GLU A 1 331 ? 58.340 -40.280 -58.906 1.00 63.28 331 GLU A O 1
ATOM 2546 N N . GLU A 1 332 ? 58.325 -41.963 -57.431 1.00 60.19 332 GLU A N 1
ATOM 2547 C CA . GLU A 1 332 ? 59.760 -42.307 -57.532 1.00 60.19 332 GLU A CA 1
ATOM 2548 C C . GLU A 1 332 ? 60.148 -43.466 -56.591 1.00 60.19 332 GLU A C 1
ATOM 2550 O O . GLU A 1 332 ? 60.865 -43.289 -55.613 1.00 60.19 332 GLU A O 1
ATOM 2555 N N . MET A 1 333 ? 59.670 -44.686 -56.857 1.00 56.25 333 MET A N 1
ATOM 2556 C CA . MET A 1 333 ? 60.343 -45.905 -56.375 1.00 56.25 333 MET A CA 1
ATOM 2557 C C . MET A 1 333 ? 60.174 -47.033 -57.388 1.00 56.25 333 MET A C 1
ATOM 2559 O O . MET A 1 333 ? 59.486 -48.023 -57.152 1.00 56.25 333 MET A O 1
ATOM 2563 N N . ALA A 1 334 ? 60.822 -46.888 -58.535 1.00 62.00 334 ALA A N 1
ATOM 2564 C CA . ALA A 1 334 ? 61.172 -48.030 -59.354 1.00 62.00 334 ALA A CA 1
ATOM 2565 C C . ALA A 1 334 ? 62.505 -47.754 -60.044 1.00 62.00 334 ALA A C 1
ATOM 2567 O O . ALA A 1 334 ? 62.723 -46.669 -60.568 1.00 62.00 334 ALA A O 1
ATOM 2568 N N . GLU A 1 335 ? 63.340 -48.791 -60.072 1.00 57.81 335 GLU A N 1
ATOM 2569 C CA . GLU A 1 335 ? 64.392 -48.987 -61.067 1.00 57.81 335 GLU A CA 1
ATOM 2570 C C . GLU A 1 335 ? 65.781 -48.400 -60.762 1.00 57.81 335 GLU A C 1
ATOM 2572 O O . GLU A 1 335 ? 66.207 -47.374 -61.287 1.00 57.81 335 GLU A O 1
ATOM 2577 N N . LYS A 1 336 ? 66.578 -49.185 -60.026 1.00 46.25 336 LYS A N 1
ATOM 2578 C CA . LYS A 1 336 ? 67.815 -49.726 -60.613 1.00 46.25 336 LYS A CA 1
ATOM 2579 C C . LYS A 1 336 ? 68.381 -50.867 -59.781 1.00 46.25 336 LYS A C 1
ATOM 2581 O O . LYS A 1 336 ? 68.981 -50.650 -58.735 1.00 46.25 336 LYS A O 1
ATOM 2586 N N . ASP A 1 337 ? 68.248 -52.067 -60.326 1.00 58.28 337 ASP A N 1
ATOM 2587 C CA . ASP A 1 337 ? 69.131 -53.182 -60.018 1.00 58.28 337 ASP A CA 1
ATOM 2588 C C . ASP A 1 337 ? 69.447 -53.906 -61.334 1.00 58.28 337 ASP A C 1
ATOM 2590 O O . ASP A 1 337 ? 68.534 -54.435 -61.975 1.00 58.28 337 ASP A O 1
ATOM 2594 N N . PRO A 1 338 ? 70.705 -53.875 -61.803 1.00 59.53 338 PRO A N 1
ATOM 2595 C CA . PRO A 1 338 ? 71.202 -54.887 -62.710 1.00 59.53 338 PRO A CA 1
ATOM 2596 C C . PRO A 1 338 ? 72.402 -55.602 -62.078 1.00 59.53 338 PRO A C 1
ATOM 2598 O O . PRO A 1 338 ? 73.528 -55.110 -62.072 1.00 59.53 338 PRO A O 1
ATOM 2601 N N . ASP A 1 339 ? 72.107 -56.780 -61.541 1.00 60.28 339 ASP A N 1
ATOM 2602 C CA . ASP A 1 339 ? 72.750 -58.061 -61.843 1.00 60.28 339 ASP A CA 1
ATOM 2603 C C . ASP A 1 339 ? 74.238 -58.017 -62.270 1.00 60.28 339 ASP A C 1
ATOM 2605 O O . ASP A 1 339 ? 74.589 -57.622 -63.383 1.00 60.28 339 ASP A O 1
ATOM 2609 N N . SER A 1 340 ? 75.121 -58.550 -61.419 1.00 47.91 340 SER A N 1
ATOM 2610 C CA . SER A 1 340 ? 76.436 -59.045 -61.843 1.00 47.91 340 SER A CA 1
ATOM 2611 C C . SER A 1 340 ? 76.926 -60.174 -60.934 1.00 47.91 340 SER A C 1
ATOM 2613 O O . SER A 1 340 ? 77.530 -59.958 -59.885 1.00 47.91 340 SER A O 1
ATOM 2615 N N . LYS A 1 341 ? 76.702 -61.404 -61.405 1.00 58.91 341 LYS A N 1
ATOM 2616 C CA . LYS A 1 341 ? 77.377 -62.645 -60.996 1.00 58.91 341 LYS A CA 1
ATOM 2617 C C . LYS A 1 341 ? 78.894 -62.586 -61.243 1.00 58.91 341 LYS A C 1
ATOM 2619 O O . LYS A 1 341 ? 79.283 -62.419 -62.396 1.00 58.91 341 LYS A O 1
ATOM 2624 N N . LYS A 1 342 ? 79.705 -62.892 -60.225 1.00 50.59 342 LYS A N 1
ATOM 2625 C CA . LYS A 1 342 ? 80.712 -63.985 -60.147 1.00 50.59 342 LYS A CA 1
ATOM 2626 C C . LYS A 1 342 ? 81.784 -63.701 -59.107 1.00 50.59 342 LYS A C 1
ATOM 2628 O O . LYS A 1 342 ? 82.334 -62.582 -59.125 1.00 50.59 342 LYS A O 1
#

Sequence (342 aa):
ESQNLPPPPPNLPSREPTHTPFMTIRIQAAVKAAVTASVLLGNILGSDANGAVDELSLVQMSAAQAEQEAAQLRDELDDELADVFDAHGRNATSLLALGLPGVKSMKDQIKEAAKFTMPTPEKGYHKKVVKAMPGFEADCKSKAYATEEDCTTANKLLTMLAKNTEGPEPMWTWHGHLRTMLGIHFWLYTPGTMLCFTMLDMDKNKGISYEEMTKLFGTQAMAAFNPAWKFMDPDGDGSMTREELHNYLRAVILVRGVLPELDGIDPQADTKKCLNMAHRVLSPPAAPTKRMRFYPKLLSIAGIFFGAIALHCLFCTRGSRKAVDMDQPAEEMAEKDPDSKK

Foldseek 3Di:
DDDDDDDDDDDDDDDDDDDDDPLVVLVLVLLCLVLVLLVVLLVLPQPDDDDDDDDDDDPNDDPVNNVVVNVVSVVVSVVSCQVNQVVVLHGSVVLQVPDDVPRPRVVVLVVVSVVDDQDDADPCVLVLLVVLLVCLLVVQVPDPVHDNLLSVLLSVVSVLLSVVPPDDADSSYSLSLLLLLLVCCVDPPVVHLQCSQVQQPVVVPQWHALVSVCSRNNPVSVVSNVSVQCSLCVVPPRTHHLVSQLSSQSSVLSNLVSVLSSDPRCSPDDSVVSNVRSVCSVPNPDDDPSPDPPVVVVVVVVCVVVVVVVVVCVVVVVVPPPPPPPPPDPPDPDDDDDDDDD

Solvent-accessible surface area (backbone atoms only — not comparable to full-atom values): 20535 Å² total; per-residue (Å²): 135,85,82,85,74,82,82,82,81,80,84,74,81,83,76,78,85,78,77,82,64,79,67,63,62,54,54,41,48,43,49,36,48,58,51,45,50,62,52,50,66,63,65,69,79,69,86,84,80,89,79,94,76,84,92,71,94,70,81,82,70,48,71,68,54,49,52,49,51,51,53,52,51,48,56,51,35,54,55,45,47,34,50,50,26,47,74,72,51,36,57,39,69,58,59,38,62,60,48,53,93,95,45,76,30,49,57,53,46,52,57,52,55,73,66,63,66,85,73,76,72,62,89,59,54,40,59,52,50,52,63,49,51,71,61,39,56,62,58,38,60,69,36,96,89,47,49,71,65,46,29,52,50,19,50,51,49,51,52,51,52,33,62,74,38,66,74,81,78,52,97,69,18,60,65,52,48,52,30,59,25,65,35,48,59,39,46,66,63,58,72,6,36,75,38,42,59,70,68,39,23,76,86,66,82,70,34,31,39,62,66,42,50,31,67,54,62,31,67,73,55,38,65,59,21,45,70,43,48,59,63,36,31,77,87,64,82,58,49,35,35,46,67,36,49,28,53,43,43,46,16,53,53,55,45,30,73,75,41,30,77,54,37,87,87,55,51,82,59,58,62,71,60,52,47,58,42,33,55,26,41,74,54,52,72,76,72,78,70,60,72,70,53,71,65,62,49,51,51,51,53,48,49,53,52,53,50,50,51,53,52,49,52,60,54,57,67,64,64,66,73,77,75,84,82,77,86,72,80,94,80,83,88,80,90,88,83,82,88,82,92,131